Protein AF-A0A9D7BR26-F1 (afdb_monomer_lite)

Secondary structure (DSSP, 8-state):
--------S----TT--S----TT--EEE---S-HHHHHHHHTTTT--SS-HHHHTTBTPPP-TTS--EEETTEEEEEE-TTT--B--HHHHHHHHHTT--PPEEEE--TT-SSS---HHHHHHHHHH-SEEEEES----GGGHHHHHHHHTT--TTT--EEEEE-SSHHHHHHHHHHHHHH-GGG-

Foldseek 3Di:
DDDDPPPPPPPPPPPDQDDADPLLDEEEAQDQECPVLVVRVVVRPDDDDDHSCVRQVELHADDSVGYHYYHLQFHAFFADPVPRDTDDPVRQVVCVVVVHDRGDGRGHDNPDPPHDDSVVRLLVSQLQDQEAEAEPDQCDPVCLVVLLSNLQSHEPVHHNYYHYDDPDPVSVVNVVVSSCVSYPNND

Structure (mmCIF, N/CA/C/O backbone):
data_AF-A0A9D7BR26-F1
#
_entry.id   AF-A0A9D7BR26-F1
#
loop_
_atom_site.group_PDB
_atom_site.id
_atom_site.type_symbol
_atom_site.label_atom_id
_atom_site.label_alt_id
_atom_site.label_comp_id
_atom_site.label_asym_id
_atom_site.label_entity_id
_atom_site.label_seq_id
_atom_site.pdbx_PDB_ins_code
_atom_site.Cartn_x
_atom_site.Cartn_y
_atom_site.Cartn_z
_atom_site.occupancy
_atom_site.B_iso_or_equiv
_atom_site.auth_seq_id
_atom_site.auth_comp_id
_atom_site.auth_asym_id
_atom_site.auth_atom_id
_atom_site.pdbx_PDB_model_num
ATOM 1 N N . MET A 1 1 ? 11.090 13.078 19.530 1.00 29.89 1 MET A N 1
ATOM 2 C CA . MET A 1 1 ? 11.199 11.738 20.143 1.00 29.89 1 MET A CA 1
ATOM 3 C C . MET A 1 1 ? 11.298 10.748 18.997 1.00 29.89 1 MET A C 1
ATOM 5 O O . MET A 1 1 ? 10.307 10.538 18.315 1.00 29.89 1 MET A O 1
ATOM 9 N N . PHE A 1 2 ? 12.503 10.270 18.691 1.00 21.94 2 PHE A N 1
ATOM 10 C CA . PHE A 1 2 ? 12.730 9.295 17.622 1.00 21.94 2 PHE A CA 1
ATOM 11 C C . PHE A 1 2 ? 12.584 7.899 18.234 1.00 21.94 2 PHE A C 1
ATOM 13 O O . PHE A 1 2 ? 13.352 7.548 19.126 1.00 21.94 2 PHE A O 1
ATOM 20 N N . CYS A 1 3 ? 11.566 7.139 17.823 1.00 22.19 3 CYS A N 1
ATOM 21 C CA . CYS A 1 3 ? 11.507 5.711 18.128 1.00 22.19 3 CYS A CA 1
ATOM 22 C C . CYS A 1 3 ? 12.447 4.996 17.160 1.00 22.19 3 CYS A C 1
ATOM 24 O O . CYS A 1 3 ? 12.163 4.922 15.967 1.00 22.19 3 CYS A O 1
ATOM 26 N N . TYR A 1 4 ? 13.565 4.499 17.679 1.00 24.17 4 TYR A N 1
ATOM 27 C CA . TYR A 1 4 ? 14.364 3.492 16.998 1.00 24.17 4 TYR A CA 1
ATOM 28 C C . TYR A 1 4 ? 13.632 2.159 17.149 1.00 24.17 4 TYR A C 1
ATOM 30 O O . TYR A 1 4 ? 13.447 1.683 18.267 1.00 24.17 4 TYR A O 1
ATOM 38 N N . PHE A 1 5 ? 13.202 1.564 16.040 1.00 28.25 5 PHE A N 1
ATOM 39 C CA . PHE A 1 5 ? 12.932 0.133 16.023 1.00 28.25 5 PHE A CA 1
ATOM 40 C C . PHE A 1 5 ? 14.292 -0.558 15.938 1.00 28.25 5 PHE A C 1
ATOM 42 O O . PHE A 1 5 ? 14.887 -0.642 14.868 1.00 28.25 5 PHE A O 1
ATOM 49 N N . THR A 1 6 ? 14.826 -0.985 17.079 1.00 26.84 6 THR A N 1
ATOM 50 C CA . THR A 1 6 ? 15.897 -1.980 17.095 1.00 26.84 6 THR A CA 1
ATOM 51 C C . THR A 1 6 ? 15.236 -3.321 16.817 1.00 26.84 6 THR A C 1
ATOM 53 O O . THR A 1 6 ? 14.566 -3.871 17.691 1.00 26.84 6 THR A O 1
ATOM 56 N N . PHE A 1 7 ? 15.375 -3.831 15.595 1.00 36.16 7 PHE A N 1
ATOM 57 C CA . PHE A 1 7 ? 15.226 -5.264 15.387 1.00 36.16 7 PHE A CA 1
ATOM 58 C C . PHE A 1 7 ? 16.349 -5.902 16.207 1.00 36.16 7 PHE A C 1
ATOM 60 O O . PHE A 1 7 ? 17.519 -5.655 15.928 1.00 36.16 7 PHE A O 1
ATOM 67 N N . GLU A 1 8 ? 16.014 -6.595 17.300 1.00 35.31 8 GLU A N 1
ATOM 68 C CA . GLU A 1 8 ? 17.008 -7.426 17.975 1.00 35.31 8 GLU A CA 1
ATOM 69 C C . GLU A 1 8 ? 17.555 -8.399 16.926 1.00 35.31 8 GLU A C 1
ATOM 71 O O . GLU A 1 8 ? 16.766 -9.052 16.244 1.00 35.31 8 GLU A O 1
ATOM 76 N N . ASP A 1 9 ? 18.883 -8.474 16.794 1.00 40.53 9 ASP A N 1
ATOM 77 C CA . ASP A 1 9 ? 19.641 -9.381 15.914 1.00 40.53 9 ASP A CA 1
ATOM 78 C C . ASP A 1 9 ? 19.464 -10.865 16.302 1.00 40.53 9 ASP A C 1
ATOM 80 O O . ASP A 1 9 ? 20.418 -11.635 16.420 1.00 40.53 9 ASP A O 1
ATOM 84 N N . LYS A 1 10 ? 18.234 -11.294 16.568 1.00 39.09 10 LYS A N 1
ATOM 85 C CA . LYS A 1 10 ? 17.882 -12.677 16.843 1.00 39.09 10 LYS A CA 1
ATOM 86 C C . LYS A 1 10 ? 17.141 -13.191 15.623 1.00 39.09 10 LYS A C 1
ATOM 88 O O . LYS A 1 10 ? 16.019 -12.780 15.362 1.00 39.09 10 LYS A O 1
ATOM 93 N N . GLU A 1 11 ? 17.827 -14.091 14.919 1.00 44.00 11 GLU A N 1
ATOM 94 C CA . GLU A 1 11 ? 17.442 -14.781 13.677 1.00 44.00 11 GLU A CA 1
ATOM 95 C C . GLU A 1 11 ? 17.939 -14.175 12.356 1.00 44.00 11 GLU A C 1
ATOM 97 O O . GLU A 1 11 ? 17.324 -14.360 11.308 1.00 44.00 11 GLU A O 1
ATOM 102 N N . ILE A 1 12 ? 19.133 -13.574 12.339 1.00 47.22 12 ILE A N 1
ATOM 103 C CA . ILE A 1 12 ? 19.956 -13.702 11.126 1.00 47.22 12 ILE A CA 1
ATOM 104 C C . ILE A 1 12 ? 20.620 -15.077 11.204 1.00 47.22 12 ILE A C 1
ATOM 106 O O . ILE A 1 12 ? 21.677 -15.234 11.813 1.00 47.22 12 ILE A O 1
ATOM 110 N N . ASP A 1 13 ? 19.955 -16.091 10.649 1.00 45.28 13 ASP A N 1
ATOM 111 C CA . ASP A 1 13 ? 20.570 -17.399 10.438 1.00 45.28 13 ASP A CA 1
ATOM 112 C C . ASP A 1 13 ? 21.834 -17.208 9.573 1.00 45.28 13 ASP A C 1
ATOM 114 O O . ASP A 1 13 ? 21.720 -16.770 8.420 1.00 45.28 13 ASP A O 1
ATOM 118 N N . PRO A 1 14 ? 23.038 -17.537 10.080 1.00 47.97 14 PRO A N 1
ATOM 119 C CA . PRO A 1 14 ? 24.276 -17.421 9.316 1.00 47.97 14 PRO A CA 1
ATOM 120 C C . PRO A 1 14 ? 24.313 -18.326 8.066 1.00 47.97 14 PRO A C 1
ATOM 122 O O . PRO A 1 14 ? 25.229 -18.190 7.253 1.00 47.97 14 PRO A O 1
ATOM 125 N N . LEU A 1 15 ? 23.332 -19.222 7.873 1.00 49.50 15 LEU A N 1
ATOM 126 C CA . LEU A 1 15 ? 23.163 -20.062 6.684 1.00 49.50 15 LEU A CA 1
ATOM 127 C C . LEU A 1 15 ? 22.096 -19.589 5.671 1.00 49.50 15 LEU A C 1
ATOM 129 O O . LEU A 1 15 ? 22.061 -20.139 4.561 1.00 49.50 15 LEU A O 1
ATOM 133 N N . HIS A 1 16 ? 21.258 -18.583 5.952 1.00 51.28 16 HIS A N 1
ATOM 134 C CA . HIS A 1 16 ? 20.168 -18.216 5.034 1.00 51.28 16 HIS A CA 1
ATOM 135 C C . HIS A 1 16 ? 20.551 -17.161 3.980 1.00 51.28 16 HIS A C 1
ATOM 137 O O . HIS A 1 16 ? 20.358 -15.956 4.112 1.00 51.28 16 HIS A O 1
ATOM 143 N N . LYS A 1 17 ? 21.037 -17.689 2.847 1.00 63.19 17 LYS A N 1
ATOM 144 C CA . LYS A 1 17 ? 21.044 -17.066 1.514 1.00 63.19 17 LYS A CA 1
ATOM 145 C C . LYS A 1 17 ? 19.627 -16.608 1.118 1.00 63.19 17 LYS A C 1
ATOM 147 O O . LYS A 1 17 ? 18.784 -17.452 0.834 1.00 63.19 17 LYS A O 1
ATOM 152 N N . THR A 1 18 ? 19.431 -15.304 0.916 1.00 64.56 18 THR A N 1
ATOM 153 C CA . THR A 1 18 ? 18.210 -14.641 0.385 1.00 64.56 18 THR A CA 1
ATOM 154 C C . THR A 1 18 ? 17.135 -14.320 1.424 1.00 64.56 18 THR A C 1
ATOM 156 O O . THR A 1 18 ? 16.482 -15.215 1.953 1.00 64.56 18 THR A O 1
ATOM 159 N N . LEU A 1 19 ? 16.883 -13.023 1.622 1.00 76.88 19 LEU A N 1
ATOM 160 C CA . LEU A 1 19 ? 15.791 -12.508 2.449 1.00 76.88 19 LEU A CA 1
ATOM 161 C C . LEU A 1 19 ? 14.496 -12.406 1.626 1.00 76.88 19 LEU A C 1
ATOM 163 O O . LEU A 1 19 ? 14.515 -11.899 0.503 1.00 76.88 19 LEU A O 1
ATOM 167 N N . TYR A 1 20 ? 13.371 -12.819 2.215 1.00 81.69 20 TYR A N 1
ATOM 168 C CA . TYR A 1 20 ? 12.018 -12.606 1.691 1.00 81.69 20 TYR A CA 1
ATOM 169 C C . TYR A 1 20 ? 11.169 -11.865 2.725 1.00 81.69 20 TYR A C 1
ATOM 171 O O . TYR A 1 20 ? 11.326 -12.080 3.925 1.00 81.69 20 TYR A O 1
ATOM 179 N N . LEU A 1 21 ? 10.236 -11.026 2.265 1.00 86.75 21 LEU A N 1
ATOM 180 C CA . LEU A 1 21 ? 9.189 -10.501 3.141 1.00 86.75 21 LEU A CA 1
ATOM 181 C C . LEU A 1 21 ? 8.306 -11.670 3.624 1.00 86.75 21 LEU A C 1
ATOM 183 O O . LEU A 1 21 ? 7.894 -12.477 2.780 1.00 86.75 21 LEU A O 1
ATOM 187 N N . PRO A 1 22 ? 7.974 -11.768 4.926 1.00 90.12 22 PRO A N 1
ATOM 188 C CA . PRO A 1 22 ? 7.101 -12.829 5.425 1.00 90.12 22 PRO A CA 1
ATOM 189 C C . PRO A 1 22 ? 5.756 -12.807 4.694 1.00 90.12 22 PRO A C 1
ATOM 191 O O . PRO A 1 22 ? 5.199 -11.733 4.476 1.00 90.12 22 PRO A O 1
ATOM 194 N N . LYS A 1 23 ? 5.226 -13.970 4.301 1.00 91.69 23 LYS A N 1
ATOM 195 C CA . LYS A 1 23 ? 4.056 -14.076 3.402 1.00 91.69 23 LYS A CA 1
ATOM 196 C C . LYS A 1 23 ? 2.786 -13.407 3.949 1.00 91.69 23 LYS A C 1
ATOM 198 O O . LYS A 1 23 ? 1.908 -13.021 3.186 1.00 91.69 23 LYS A O 1
ATOM 203 N N . GLU A 1 24 ? 2.697 -13.259 5.265 1.00 92.62 24 GLU A N 1
ATOM 204 C CA . GLU A 1 24 ? 1.589 -12.626 5.978 1.00 92.62 24 GLU A CA 1
ATOM 205 C C . GLU A 1 24 ? 1.649 -11.092 5.916 1.00 92.62 24 GLU A C 1
ATOM 207 O O . GLU A 1 24 ? 0.648 -10.426 6.169 1.00 92.62 24 GLU A O 1
ATOM 212 N N . HIS A 1 25 ? 2.806 -10.525 5.565 1.00 93.94 25 HIS A N 1
ATOM 213 C CA . HIS A 1 25 ? 3.033 -9.087 5.511 1.00 93.94 25 HIS A CA 1
ATOM 214 C C . HIS A 1 25 ? 2.931 -8.608 4.066 1.00 93.94 25 HIS A C 1
ATOM 216 O O . HIS A 1 25 ? 3.762 -8.933 3.220 1.00 93.94 25 HIS A O 1
ATOM 222 N N . ASN A 1 26 ? 1.902 -7.815 3.790 1.00 96.38 26 ASN A N 1
ATOM 223 C CA . ASN A 1 26 ? 1.676 -7.207 2.485 1.00 96.38 26 ASN A CA 1
ATOM 224 C C . ASN A 1 26 ? 1.761 -5.687 2.613 1.00 96.38 26 ASN A C 1
ATOM 226 O O . ASN A 1 26 ? 1.401 -5.126 3.648 1.00 96.38 26 ASN A O 1
ATOM 230 N N . ILE A 1 27 ? 2.244 -5.021 1.566 1.00 96.69 27 ILE A N 1
ATOM 231 C CA . ILE A 1 27 ? 2.469 -3.574 1.568 1.00 96.69 27 ILE A CA 1
ATOM 232 C C . ILE A 1 27 ? 1.665 -2.951 0.435 1.00 96.69 27 ILE A C 1
ATOM 234 O O . ILE A 1 27 ? 1.751 -3.382 -0.711 1.00 96.69 27 ILE A O 1
ATOM 238 N N . ILE A 1 28 ? 0.918 -1.897 0.747 1.00 96.25 28 ILE A N 1
ATOM 239 C CA . ILE A 1 28 ? 0.285 -1.026 -0.243 1.00 96.25 28 ILE A CA 1
ATOM 240 C C . ILE A 1 28 ? 0.901 0.358 -0.056 1.00 96.25 28 ILE A C 1
ATOM 242 O O . ILE A 1 28 ? 0.870 0.909 1.043 1.00 96.25 28 ILE A O 1
ATOM 246 N N . SER A 1 29 ? 1.504 0.902 -1.110 1.00 94.44 29 SER A N 1
ATOM 247 C CA . SER A 1 29 ? 2.247 2.158 -1.067 1.00 94.44 29 SER A CA 1
ATOM 248 C C . SER A 1 29 ? 1.757 3.135 -2.126 1.00 94.44 29 SER A C 1
ATOM 250 O O . SER A 1 29 ? 1.558 2.781 -3.287 1.00 94.44 29 SER A O 1
ATOM 252 N N . TRP A 1 30 ? 1.624 4.394 -1.721 1.00 92.56 30 TRP A N 1
ATOM 253 C CA . TRP A 1 30 ? 1.394 5.533 -2.609 1.00 92.56 30 TRP A CA 1
ATOM 254 C C . TRP A 1 30 ? 2.685 6.308 -2.898 1.00 92.56 30 TRP A C 1
ATOM 256 O O . TRP A 1 30 ? 2.660 7.282 -3.652 1.00 92.56 30 TRP A O 1
ATOM 266 N N . ASN A 1 31 ? 3.811 5.909 -2.304 1.00 90.12 31 ASN A N 1
ATOM 267 C CA . ASN A 1 31 ? 5.080 6.589 -2.519 1.00 90.12 31 ASN A CA 1
ATOM 268 C C . ASN A 1 31 ? 5.653 6.224 -3.889 1.00 90.12 31 ASN A C 1
ATOM 270 O O . ASN A 1 31 ? 5.689 5.053 -4.271 1.00 90.12 31 ASN A O 1
ATOM 274 N N . TYR A 1 32 ? 6.139 7.242 -4.597 1.00 87.44 32 TYR A N 1
ATOM 275 C CA . TYR A 1 32 ? 6.799 7.076 -5.890 1.00 87.44 32 TYR A CA 1
ATOM 276 C C . TYR A 1 32 ? 8.254 6.621 -5.753 1.00 87.44 32 TYR A C 1
ATOM 278 O O . TYR A 1 32 ? 8.807 6.070 -6.696 1.00 87.44 32 TYR A O 1
ATOM 286 N N . ASP A 1 33 ? 8.906 6.887 -4.621 1.00 86.62 33 ASP A N 1
ATOM 287 C CA . ASP A 1 33 ? 10.312 6.535 -4.428 1.00 86.62 33 ASP A CA 1
ATOM 288 C C . ASP A 1 33 ? 10.533 5.017 -4.330 1.00 86.62 33 ASP A C 1
ATOM 290 O O . ASP A 1 33 ? 9.599 4.248 -4.103 1.00 86.62 33 ASP A O 1
ATOM 294 N N . ASN A 1 34 ? 11.790 4.597 -4.495 1.00 84.31 34 ASN A N 1
ATOM 295 C CA . ASN A 1 34 ? 12.204 3.193 -4.443 1.00 84.31 34 ASN A CA 1
ATOM 296 C C . ASN A 1 34 ? 12.896 2.834 -3.114 1.00 84.31 34 ASN A C 1
ATOM 298 O O . ASN A 1 34 ? 13.790 1.988 -3.092 1.00 84.31 34 ASN A O 1
ATOM 302 N N . GLN A 1 35 ? 12.579 3.516 -2.003 1.00 86.62 35 GLN A N 1
ATOM 303 C CA . GLN A 1 35 ? 13.296 3.301 -0.738 1.00 86.62 35 GLN A CA 1
ATOM 304 C C . GLN A 1 35 ? 13.132 1.874 -0.205 1.00 86.62 35 GLN A C 1
ATOM 306 O O . GLN A 1 35 ? 14.092 1.319 0.327 1.00 86.62 35 GLN A O 1
ATOM 311 N N . LEU A 1 36 ? 11.954 1.264 -0.378 1.00 88.12 36 LEU A N 1
ATOM 312 C CA . LEU A 1 36 ? 11.710 -0.120 0.033 1.00 88.12 36 LEU A CA 1
ATOM 313 C C . LEU A 1 36 ? 12.592 -1.091 -0.760 1.00 88.12 36 LEU A C 1
ATOM 315 O O . LEU A 1 36 ? 13.214 -1.977 -0.185 1.00 88.12 36 LEU A O 1
ATOM 319 N N . GLU A 1 37 ? 12.672 -0.903 -2.073 1.00 86.94 37 GLU A N 1
ATOM 320 C CA . GLU A 1 37 ? 13.458 -1.714 -2.994 1.00 86.94 37 GLU A CA 1
ATOM 321 C C . GLU A 1 37 ? 14.956 -1.564 -2.723 1.00 86.94 37 GLU A C 1
ATOM 323 O O . GLU A 1 37 ? 15.673 -2.563 -2.664 1.00 86.94 37 GLU A O 1
ATOM 328 N N . ILE A 1 38 ? 15.424 -0.328 -2.512 1.00 83.00 38 ILE A N 1
ATOM 329 C CA . ILE A 1 38 ? 16.818 -0.025 -2.167 1.00 83.00 38 ILE A CA 1
ATOM 330 C C . ILE A 1 38 ? 17.176 -0.670 -0.827 1.00 83.00 38 ILE A C 1
ATOM 332 O O . ILE A 1 38 ? 18.173 -1.383 -0.754 1.00 83.00 38 ILE A O 1
ATOM 336 N N . ALA A 1 39 ? 16.349 -0.491 0.207 1.00 85.69 39 ALA A N 1
ATOM 337 C CA . ALA A 1 39 ? 16.580 -1.116 1.505 1.00 85.69 39 ALA A CA 1
ATOM 338 C C . ALA A 1 39 ? 16.606 -2.646 1.381 1.00 85.69 39 ALA A C 1
ATOM 340 O O . ALA A 1 39 ? 17.544 -3.290 1.839 1.00 85.69 39 ALA A O 1
ATOM 341 N N . PHE A 1 40 ? 15.626 -3.238 0.693 1.00 85.88 40 PHE A N 1
ATOM 342 C CA . PHE A 1 40 ? 15.531 -4.686 0.508 1.00 85.88 40 PHE A CA 1
ATOM 343 C C . PHE A 1 40 ? 16.702 -5.274 -0.296 1.00 85.88 40 PHE A C 1
ATOM 345 O O . PHE A 1 40 ? 17.102 -6.421 -0.066 1.00 85.88 40 PHE A O 1
ATOM 352 N N . LYS A 1 41 ? 17.265 -4.499 -1.231 1.00 81.75 41 LYS A N 1
ATOM 353 C CA . LYS A 1 41 ? 18.443 -4.877 -2.017 1.00 81.75 41 LYS A CA 1
ATOM 354 C C . LYS A 1 41 ? 19.681 -5.062 -1.142 1.00 81.75 41 LYS A C 1
ATOM 356 O O . LYS A 1 41 ? 20.369 -6.063 -1.328 1.00 81.75 41 LYS A O 1
ATOM 361 N N . GLU A 1 42 ? 19.929 -4.162 -0.191 1.00 82.06 42 GLU A N 1
ATOM 362 C CA . GLU A 1 42 ? 21.086 -4.240 0.718 1.00 82.06 42 GLU A CA 1
ATOM 363 C C . GLU A 1 42 ? 21.073 -5.529 1.559 1.00 82.06 42 GLU A C 1
ATOM 365 O O . GLU A 1 42 ? 22.114 -6.133 1.808 1.00 82.06 42 GLU A O 1
ATOM 370 N N . TYR A 1 43 ? 19.887 -6.032 1.912 1.00 80.06 43 TYR A N 1
ATOM 371 C CA . TYR A 1 43 ? 19.739 -7.312 2.617 1.00 80.06 43 TYR A CA 1
ATOM 372 C C . TYR A 1 43 ? 19.865 -8.553 1.711 1.00 80.06 43 TYR A C 1
ATOM 374 O O . TYR A 1 43 ? 19.816 -9.684 2.189 1.00 80.06 43 TYR A O 1
ATOM 382 N N . ASN A 1 44 ? 20.015 -8.376 0.396 1.00 75.62 44 ASN A N 1
ATOM 383 C CA . ASN A 1 44 ? 20.018 -9.452 -0.601 1.00 75.62 44 ASN A CA 1
ATOM 384 C C . ASN A 1 44 ? 21.330 -9.541 -1.416 1.00 75.62 44 ASN A C 1
ATOM 386 O O . ASN A 1 44 ? 21.354 -10.184 -2.470 1.00 75.62 44 ASN A O 1
ATOM 390 N N . ASN A 1 45 ? 22.406 -8.916 -0.926 1.00 62.78 45 ASN A N 1
ATOM 391 C CA . ASN A 1 45 ? 23.730 -8.751 -1.545 1.00 62.78 45 ASN A CA 1
ATOM 392 C C . ASN A 1 45 ? 24.321 -9.997 -2.261 1.00 62.78 45 ASN A C 1
ATOM 394 O O . ASN A 1 45 ? 25.111 -10.747 -1.694 1.00 62.78 45 ASN A O 1
ATOM 398 N N . GLY 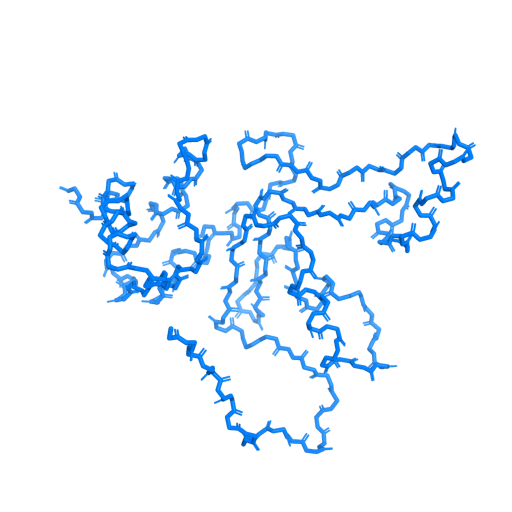A 1 46 ? 24.034 -10.154 -3.563 1.00 51.38 46 GLY A N 1
ATOM 399 C CA . GLY A 1 46 ? 24.989 -10.713 -4.539 1.00 51.38 46 GLY A CA 1
ATOM 400 C C . GLY A 1 46 ? 24.667 -12.033 -5.257 1.00 51.38 46 GLY A C 1
ATOM 401 O O . GLY A 1 46 ? 25.365 -12.350 -6.214 1.00 51.38 46 GLY A O 1
ATOM 402 N N . SER A 1 47 ? 23.644 -12.811 -4.891 1.00 47.38 47 SER A N 1
ATOM 403 C CA . SER A 1 47 ? 23.377 -14.083 -5.596 1.00 47.38 47 SER A CA 1
ATOM 404 C C . SER A 1 47 ? 21.911 -14.492 -5.558 1.00 47.38 47 SER A C 1
ATOM 406 O O . SER A 1 47 ? 21.555 -15.424 -4.842 1.00 47.38 47 SER A O 1
ATOM 40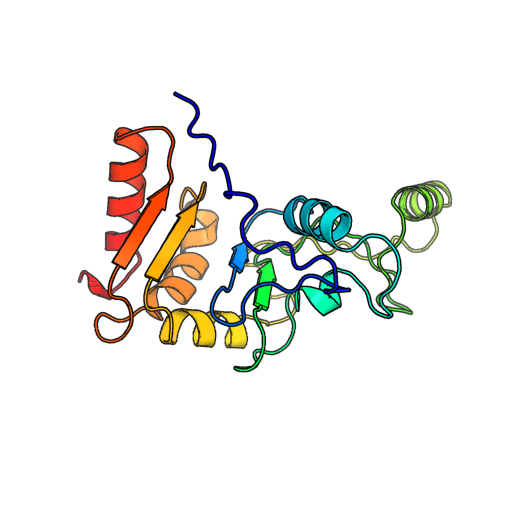8 N N . VAL A 1 48 ? 21.062 -13.858 -6.368 1.00 47.91 48 VAL A N 1
ATOM 409 C CA . VAL A 1 48 ? 19.793 -14.480 -6.774 1.00 47.91 48 VAL A CA 1
ATOM 410 C C . VAL A 1 48 ? 19.424 -14.018 -8.176 1.00 47.91 48 VAL A C 1
ATOM 412 O O . VAL A 1 48 ? 19.374 -12.826 -8.459 1.00 47.91 48 VAL A O 1
ATOM 415 N N . THR A 1 49 ? 19.148 -14.984 -9.038 1.00 45.59 49 THR A N 1
ATOM 416 C CA . THR A 1 49 ? 18.512 -14.812 -10.343 1.00 45.59 49 THR A CA 1
ATOM 417 C C . THR A 1 49 ? 17.117 -14.192 -10.175 1.00 45.59 49 THR A C 1
ATOM 419 O O . THR A 1 49 ? 16.250 -14.817 -9.568 1.00 45.59 49 THR A O 1
ATOM 422 N N . GLY A 1 50 ? 16.896 -12.980 -10.691 1.00 58.41 50 GLY A N 1
ATOM 423 C CA . GLY A 1 50 ? 15.603 -12.274 -10.663 1.00 58.41 50 GLY A CA 1
ATOM 424 C C . GLY A 1 50 ? 15.728 -10.832 -10.166 1.00 58.41 50 GLY A C 1
ATOM 425 O O . GLY A 1 50 ? 16.623 -10.519 -9.379 1.00 58.41 50 GLY A O 1
ATOM 426 N N . THR A 1 51 ? 14.860 -9.934 -10.636 1.00 76.44 51 THR A N 1
ATOM 427 C CA . THR A 1 51 ? 14.902 -8.522 -10.219 1.00 76.44 51 THR A CA 1
ATOM 428 C C . THR A 1 51 ? 14.407 -8.357 -8.772 1.00 76.44 51 THR A C 1
ATOM 430 O O . THR A 1 51 ? 13.669 -9.199 -8.256 1.00 76.44 51 THR A O 1
ATOM 433 N N . ILE A 1 52 ? 14.795 -7.271 -8.085 1.00 81.75 52 ILE A N 1
ATOM 434 C CA . ILE A 1 52 ? 14.272 -6.941 -6.739 1.00 81.75 52 ILE A CA 1
ATOM 435 C C . ILE A 1 52 ? 12.740 -6.843 -6.756 1.00 81.75 52 ILE A C 1
ATOM 437 O O . ILE A 1 52 ? 12.077 -7.339 -5.845 1.00 81.75 52 ILE A O 1
ATOM 441 N N . ASN A 1 53 ? 12.184 -6.300 -7.839 1.00 83.50 53 ASN A N 1
ATOM 442 C CA . ASN A 1 53 ? 10.745 -6.164 -8.042 1.00 83.50 53 ASN A CA 1
ATOM 443 C C . ASN A 1 53 ? 10.045 -7.529 -8.100 1.00 83.50 53 ASN A C 1
ATOM 445 O O . ASN A 1 53 ? 8.960 -7.683 -7.543 1.00 83.50 53 ASN A O 1
ATOM 449 N N . ASP A 1 54 ? 10.674 -8.543 -8.706 1.00 83.75 54 ASP A N 1
ATOM 450 C CA . ASP A 1 54 ? 10.122 -9.901 -8.739 1.00 83.75 54 ASP A CA 1
ATOM 451 C C . ASP A 1 54 ? 10.147 -10.565 -7.358 1.00 83.75 54 ASP A C 1
ATOM 453 O O . ASP A 1 54 ? 9.194 -11.251 -6.995 1.00 83.75 54 ASP A O 1
ATOM 457 N N . LYS A 1 55 ? 11.193 -10.331 -6.555 1.00 83.88 55 LYS A N 1
ATOM 458 C CA . LYS A 1 55 ? 11.275 -10.864 -5.183 1.00 83.88 55 LYS A CA 1
ATOM 459 C C . LYS A 1 55 ? 10.245 -10.248 -4.239 1.00 83.88 55 LYS A C 1
ATOM 461 O O . LYS A 1 55 ? 9.717 -10.946 -3.377 1.00 83.88 55 LYS A O 1
ATOM 466 N N . LEU A 1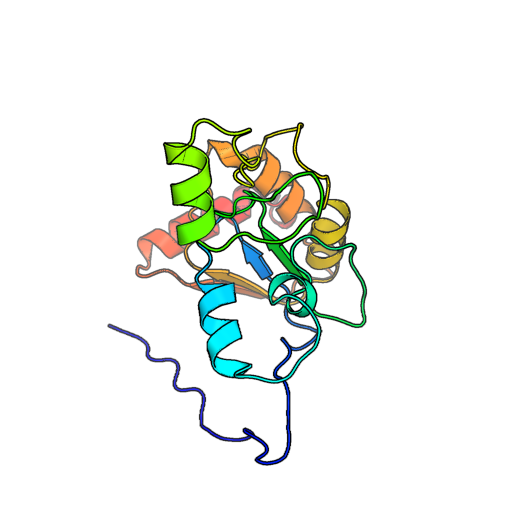 56 ? 9.986 -8.953 -4.401 1.00 88.06 56 LEU A N 1
ATOM 467 C CA . LEU A 1 56 ? 8.963 -8.213 -3.659 1.00 88.06 56 LEU A CA 1
ATOM 468 C C . LEU A 1 56 ? 7.549 -8.412 -4.238 1.00 88.06 56 LEU A C 1
ATOM 470 O O . LEU A 1 56 ? 6.582 -7.912 -3.669 1.00 88.06 56 LEU A O 1
ATOM 474 N N . HIS A 1 57 ? 7.426 -9.125 -5.364 1.00 90.88 57 HIS A N 1
ATOM 475 C CA . HIS A 1 57 ? 6.192 -9.287 -6.137 1.00 90.88 57 HIS A CA 1
ATOM 476 C C . HIS A 1 57 ? 5.485 -7.948 -6.393 1.00 90.88 57 HIS A C 1
ATOM 478 O O . HIS A 1 57 ? 4.270 -7.831 -6.225 1.00 90.88 57 HIS A O 1
ATOM 484 N N . ILE A 1 58 ? 6.253 -6.930 -6.801 1.00 90.12 58 ILE A N 1
ATOM 485 C CA . ILE A 1 58 ? 5.718 -5.584 -7.021 1.00 90.12 58 ILE A CA 1
ATOM 486 C C . ILE A 1 58 ? 4.671 -5.616 -8.130 1.00 90.12 58 ILE A C 1
ATOM 488 O O . ILE A 1 58 ? 4.986 -5.965 -9.269 1.00 90.12 58 ILE A O 1
ATOM 492 N N . ASN A 1 59 ? 3.436 -5.232 -7.794 1.00 90.94 59 ASN A N 1
ATOM 493 C CA . ASN A 1 59 ? 2.294 -5.165 -8.712 1.00 90.94 59 ASN A CA 1
ATOM 494 C C . ASN A 1 59 ? 2.049 -6.468 -9.509 1.00 90.94 59 ASN A C 1
ATOM 496 O O . ASN A 1 59 ? 1.464 -6.435 -10.593 1.00 90.94 59 ASN A O 1
ATOM 500 N N . LYS A 1 60 ? 2.492 -7.623 -8.994 1.00 90.25 60 LYS A N 1
ATOM 501 C CA . LYS A 1 60 ? 2.259 -8.936 -9.615 1.00 90.25 60 LYS A CA 1
ATOM 502 C C . LYS A 1 60 ? 0.872 -9.472 -9.231 1.00 90.25 60 LYS A C 1
ATOM 504 O O . LYS A 1 60 ? 0.291 -9.016 -8.250 1.00 90.25 60 LYS A O 1
ATOM 509 N N . PRO A 1 61 ? 0.324 -10.458 -9.964 1.00 91.12 61 PRO A N 1
ATOM 510 C CA . PRO A 1 61 ? -0.911 -11.119 -9.560 1.00 91.12 61 PRO A CA 1
ATOM 511 C C . PRO A 1 61 ? -0.808 -11.727 -8.156 1.00 91.12 61 PRO A C 1
ATOM 513 O O . PRO A 1 61 ? 0.163 -12.409 -7.824 1.00 91.12 61 PRO A O 1
ATOM 516 N N . TYR A 1 62 ? -1.846 -11.510 -7.350 1.00 91.19 62 TYR A N 1
ATOM 517 C CA . TYR A 1 62 ? -1.907 -12.009 -5.981 1.00 91.19 62 TYR A CA 1
ATOM 518 C C . TYR A 1 62 ? -1.811 -13.539 -5.890 1.00 91.19 62 TYR A C 1
ATOM 520 O O . TYR A 1 62 ? -2.442 -14.265 -6.661 1.00 91.19 62 TYR A O 1
ATOM 528 N N . SER A 1 63 ? -1.091 -14.011 -4.873 1.00 89.88 63 SER A N 1
ATOM 529 C CA . SER A 1 63 ? -1.010 -15.414 -4.466 1.00 89.88 63 SER A CA 1
ATOM 530 C C . SER A 1 63 ? -0.860 -15.527 -2.947 1.00 89.88 63 SER A C 1
ATOM 532 O O . SER A 1 63 ? -0.160 -14.725 -2.339 1.00 89.88 63 SER A O 1
ATOM 534 N N . ASP A 1 64 ? -1.471 -16.554 -2.353 1.00 86.75 64 ASP A N 1
ATOM 535 C CA . ASP A 1 64 ? -1.492 -16.781 -0.894 1.00 86.75 64 ASP A CA 1
ATOM 536 C C . ASP A 1 64 ? -0.167 -17.307 -0.314 1.00 86.75 64 ASP A C 1
ATOM 538 O O . ASP A 1 64 ? -0.005 -17.453 0.896 1.00 86.75 64 ASP A O 1
ATOM 542 N N . ILE A 1 65 ? 0.788 -17.643 -1.179 1.00 86.81 65 ILE A N 1
ATOM 543 C CA . ILE A 1 65 ? 2.050 -18.288 -0.797 1.00 86.81 65 ILE A CA 1
ATOM 544 C C . ILE A 1 65 ? 3.206 -17.296 -0.620 1.00 86.81 65 ILE A C 1
ATOM 546 O O . ILE A 1 65 ? 4.300 -17.697 -0.222 1.00 86.81 65 ILE A O 1
ATOM 550 N N . ARG A 1 66 ? 2.996 -16.021 -0.956 1.00 87.81 66 ARG A N 1
ATOM 551 C CA . ARG A 1 66 ? 4.023 -14.975 -0.994 1.00 87.81 66 ARG A CA 1
ATOM 552 C C . ARG A 1 66 ? 3.426 -13.657 -0.501 1.00 87.81 66 ARG A C 1
ATOM 554 O O . ARG A 1 66 ? 2.231 -13.422 -0.636 1.00 87.81 66 ARG A O 1
ATOM 561 N N . SER A 1 67 ? 4.289 -12.793 0.011 1.00 92.69 67 SER A N 1
ATOM 562 C CA . SER A 1 67 ? 3.994 -11.385 0.268 1.00 92.69 67 SER A CA 1
ATOM 563 C C . SER A 1 67 ? 3.964 -10.593 -1.033 1.00 92.69 67 SER A C 1
ATOM 565 O O . SER A 1 67 ? 4.696 -10.904 -1.977 1.00 92.69 67 SER A O 1
ATOM 567 N N . HIS A 1 68 ? 3.136 -9.551 -1.067 1.00 94.94 68 HIS A N 1
ATOM 568 C CA . HIS A 1 68 ? 3.007 -8.654 -2.212 1.00 94.94 68 HIS A CA 1
ATOM 569 C C . HIS A 1 68 ? 3.205 -7.202 -1.805 1.00 94.94 68 HIS A C 1
ATOM 571 O O . HIS A 1 68 ? 2.776 -6.765 -0.732 1.00 94.94 68 HIS A O 1
ATOM 577 N N . VAL A 1 69 ? 3.811 -6.450 -2.717 1.00 94.88 69 VAL A N 1
ATOM 578 C CA . VAL A 1 69 ? 3.936 -4.998 -2.637 1.00 94.88 69 VAL A CA 1
ATOM 579 C C . VAL A 1 69 ? 3.136 -4.393 -3.785 1.00 94.88 69 VAL A C 1
ATOM 581 O O . VAL A 1 69 ? 3.435 -4.628 -4.951 1.00 94.88 69 VAL A O 1
ATOM 584 N N . TYR A 1 70 ? 2.125 -3.587 -3.481 1.00 94.56 70 TYR A N 1
ATOM 585 C CA . TYR A 1 70 ? 1.376 -2.843 -4.490 1.00 94.56 70 TYR A CA 1
ATOM 586 C C . TYR A 1 70 ? 1.729 -1.362 -4.419 1.00 94.56 70 TYR A C 1
ATOM 588 O O . TYR A 1 70 ? 1.482 -0.705 -3.409 1.00 94.56 70 TYR A O 1
ATOM 596 N N . LYS A 1 71 ? 2.297 -0.823 -5.499 1.00 93.06 71 LYS A N 1
ATOM 597 C CA . LYS A 1 71 ? 2.623 0.603 -5.632 1.00 93.06 71 LYS A CA 1
ATOM 598 C C . LYS A 1 71 ? 1.524 1.279 -6.440 1.00 93.06 71 LYS A C 1
ATOM 600 O O . LYS A 1 71 ? 1.553 1.253 -7.666 1.00 93.06 71 LYS A O 1
ATOM 605 N N . VAL A 1 72 ? 0.546 1.850 -5.736 1.00 92.25 72 VAL A N 1
ATOM 606 C CA . VAL A 1 72 ? -0.725 2.377 -6.273 1.00 92.25 72 VAL A CA 1
ATOM 607 C C . VAL A 1 72 ? -0.513 3.524 -7.258 1.00 92.25 72 VAL A C 1
ATOM 609 O O . VAL A 1 72 ? -1.240 3.643 -8.246 1.00 92.25 72 VAL A O 1
ATOM 612 N N . ASN A 1 73 ? 0.497 4.348 -6.993 1.00 88.94 73 ASN A N 1
ATOM 613 C CA . ASN A 1 73 ? 0.901 5.463 -7.843 1.00 88.94 73 ASN A CA 1
ATOM 614 C C . ASN A 1 73 ? 2.022 5.073 -8.828 1.00 88.94 73 ASN A C 1
ATOM 616 O O . ASN A 1 73 ? 2.709 5.917 -9.404 1.00 88.94 73 ASN A O 1
ATOM 620 N N . GLY A 1 74 ? 2.272 3.773 -8.980 1.00 84.00 74 GLY A N 1
ATOM 621 C CA . GLY A 1 74 ? 3.491 3.308 -9.613 1.00 84.00 74 GLY A CA 1
ATOM 622 C C . GLY A 1 74 ? 4.736 3.802 -8.871 1.00 84.00 74 GLY A C 1
ATOM 623 O O . GLY A 1 74 ? 4.712 3.969 -7.650 1.00 84.00 74 GLY A O 1
ATOM 624 N N . PHE A 1 75 ? 5.844 3.969 -9.586 1.00 80.31 75 PHE A N 1
ATOM 625 C CA . PHE A 1 75 ? 7.124 4.316 -8.979 1.00 80.31 75 PHE A CA 1
ATOM 626 C C . PHE A 1 75 ? 8.089 4.981 -9.949 1.00 80.31 75 PHE A C 1
ATOM 628 O O . PHE A 1 75 ? 7.915 4.941 -11.163 1.00 80.31 75 PHE A O 1
ATOM 635 N N . CYS A 1 76 ? 9.105 5.630 -9.390 1.00 74.56 76 CYS A N 1
ATOM 636 C CA . CYS A 1 76 ? 10.155 6.334 -10.105 1.00 74.56 76 CYS A CA 1
ATOM 637 C C . CYS A 1 76 ? 11.142 5.317 -10.698 1.00 74.56 76 CYS A C 1
ATOM 639 O O . CYS A 1 76 ? 12.272 5.158 -10.237 1.00 74.56 76 CYS A O 1
ATOM 641 N N . SER A 1 77 ? 10.677 4.573 -11.695 1.00 68.25 77 SER A N 1
ATOM 642 C CA . SER A 1 77 ? 11.476 3.703 -12.550 1.00 68.25 77 SER A CA 1
ATOM 643 C C . SER A 1 77 ? 11.098 3.966 -14.006 1.00 68.25 77 SER A C 1
ATOM 645 O O . SER A 1 77 ? 9.954 4.313 -14.321 1.00 68.25 77 SER A O 1
ATOM 647 N N . MET A 1 78 ? 12.069 3.812 -14.902 1.00 62.66 78 MET A N 1
ATOM 648 C CA . MET A 1 78 ? 11.839 3.861 -16.342 1.00 62.66 78 MET A CA 1
ATOM 649 C C . MET A 1 78 ? 12.087 2.468 -16.918 1.00 62.66 78 MET A C 1
ATOM 651 O O . MET A 1 78 ? 13.138 1.868 -16.662 1.00 62.66 78 MET A O 1
ATOM 655 N N . TYR A 1 79 ? 11.133 1.971 -17.703 1.00 63.81 79 TYR A N 1
ATOM 656 C CA . TYR A 1 79 ? 11.246 0.685 -18.389 1.00 63.81 79 TYR A CA 1
ATOM 657 C C . TYR A 1 79 ? 11.566 0.881 -19.862 1.00 63.81 79 TYR A C 1
ATOM 659 O O . TYR A 1 79 ? 11.024 1.769 -20.522 1.00 63.81 79 TYR A O 1
ATOM 667 N N . ASN A 1 80 ? 12.408 0.002 -20.401 1.00 52.09 80 ASN A N 1
ATOM 668 C CA . ASN A 1 80 ? 12.463 -0.180 -21.843 1.00 52.09 80 ASN A CA 1
ATOM 669 C C . ASN A 1 80 ? 11.290 -1.080 -22.261 1.00 52.09 80 ASN A C 1
ATOM 671 O O . ASN A 1 80 ? 11.241 -2.243 -21.853 1.00 52.09 80 ASN A O 1
ATOM 675 N N . SER A 1 81 ? 10.379 -0.549 -23.082 1.00 49.66 81 SER A N 1
ATOM 676 C CA . SER A 1 81 ? 9.179 -1.240 -23.579 1.00 49.66 81 SER A CA 1
ATOM 677 C C . SER A 1 81 ? 9.479 -2.566 -24.284 1.00 49.66 81 SER A C 1
ATOM 679 O O . SER A 1 81 ? 8.606 -3.422 -24.374 1.00 49.66 81 SER A O 1
ATOM 681 N N . ALA A 1 82 ? 10.714 -2.765 -24.754 1.00 49.06 82 ALA A N 1
ATOM 682 C CA . ALA A 1 82 ? 11.122 -3.995 -25.418 1.00 49.06 82 ALA A CA 1
ATOM 683 C C . ALA A 1 82 ? 11.425 -5.166 -24.464 1.00 49.06 82 ALA A C 1
ATOM 685 O O . ALA A 1 82 ? 11.377 -6.305 -24.914 1.00 49.06 82 ALA A O 1
ATOM 686 N N . ASN A 1 83 ? 11.776 -4.925 -23.190 1.00 45.69 83 ASN A N 1
ATOM 687 C CA . ASN A 1 83 ? 12.341 -5.980 -22.329 1.00 45.69 83 ASN A CA 1
ATOM 688 C C . ASN A 1 83 ? 11.891 -5.968 -20.854 1.00 45.69 83 ASN A C 1
ATOM 690 O O . ASN A 1 83 ? 12.374 -6.811 -20.104 1.00 45.69 83 ASN A O 1
ATOM 694 N N . ASP A 1 84 ? 11.041 -5.035 -20.398 1.00 51.66 84 ASP A N 1
ATOM 695 C CA . ASP A 1 84 ? 10.632 -4.905 -18.976 1.00 51.66 84 ASP A CA 1
ATOM 696 C C . ASP A 1 84 ? 11.812 -4.826 -17.976 1.00 51.66 84 ASP A C 1
ATOM 698 O O . ASP A 1 84 ? 11.665 -5.009 -16.766 1.00 51.66 84 ASP A O 1
ATOM 702 N N . VAL A 1 85 ? 13.017 -4.524 -18.468 1.00 56.47 85 VAL A N 1
ATOM 703 C CA . VAL A 1 85 ? 14.213 -4.383 -17.639 1.00 56.47 85 VAL A CA 1
ATOM 704 C C . VAL A 1 85 ? 14.265 -2.961 -17.105 1.00 56.47 85 VAL A C 1
ATOM 706 O O . VAL A 1 85 ? 14.282 -1.992 -17.869 1.00 56.47 85 VAL A O 1
ATOM 709 N N . GLU A 1 86 ? 14.331 -2.847 -15.782 1.00 59.78 86 GLU A N 1
ATOM 710 C CA . GLU A 1 86 ? 14.626 -1.594 -15.096 1.00 59.78 86 GLU A CA 1
ATOM 711 C C . GLU A 1 86 ? 16.021 -1.106 -15.512 1.00 59.78 86 GLU A C 1
ATOM 713 O O . GLU A 1 86 ? 17.038 -1.767 -15.281 1.00 59.78 86 GLU A O 1
ATOM 718 N N . LEU A 1 87 ? 16.074 0.044 -16.183 1.00 62.75 87 LEU A N 1
ATOM 719 C CA . LEU A 1 87 ? 17.329 0.614 -16.663 1.00 62.75 87 LEU A CA 1
ATOM 720 C C . LEU A 1 87 ? 18.085 1.273 -15.509 1.00 62.75 87 LEU A C 1
ATOM 722 O O . LEU A 1 87 ? 17.483 1.919 -14.654 1.00 62.75 87 LEU A O 1
ATOM 726 N N . SER A 1 88 ? 19.418 1.196 -15.509 1.00 66.69 88 SER A N 1
ATOM 727 C CA . SER A 1 88 ? 20.210 1.983 -14.556 1.00 66.69 88 SER A CA 1
ATOM 728 C C . SER A 1 88 ? 19.968 3.484 -14.769 1.00 66.69 88 SER A C 1
ATOM 730 O O . SER A 1 88 ? 19.784 3.914 -15.907 1.00 66.69 88 SER A O 1
ATOM 732 N N . PHE A 1 89 ? 20.030 4.300 -13.710 1.00 65.44 89 PHE A N 1
ATOM 733 C CA . PHE A 1 89 ? 19.867 5.760 -13.822 1.00 65.44 89 PHE A CA 1
ATOM 734 C C . PHE A 1 89 ? 20.807 6.378 -14.869 1.00 65.44 89 PHE A C 1
ATOM 736 O O . PHE A 1 89 ? 20.400 7.233 -15.650 1.00 65.44 89 PHE A O 1
ATOM 743 N N . LYS A 1 90 ? 22.051 5.885 -14.950 1.00 67.94 90 LYS A N 1
ATOM 744 C CA . LYS A 1 90 ? 23.015 6.302 -15.977 1.00 67.94 90 LYS A CA 1
ATOM 745 C C . LYS A 1 90 ? 22.505 5.992 -17.386 1.00 67.94 90 LYS A C 1
ATOM 747 O O . LYS A 1 90 ? 22.535 6.859 -18.246 1.00 67.94 90 LYS A O 1
ATOM 752 N N . THR A 1 91 ? 21.994 4.782 -17.606 1.00 68.44 91 THR A N 1
ATOM 753 C CA . THR A 1 91 ? 21.418 4.378 -18.896 1.00 68.44 91 THR A CA 1
ATOM 754 C C . THR A 1 91 ? 20.190 5.214 -19.251 1.00 68.44 91 THR A C 1
ATOM 756 O O . THR A 1 91 ? 20.042 5.606 -20.402 1.00 68.44 91 THR A O 1
ATOM 759 N N . GLN A 1 92 ? 19.333 5.521 -18.273 1.00 67.81 92 GLN A N 1
ATOM 760 C CA . GLN A 1 92 ? 18.170 6.389 -18.471 1.00 67.81 92 GLN A CA 1
ATOM 761 C C . GLN A 1 92 ? 18.597 7.798 -18.901 1.00 67.81 92 GLN A C 1
ATOM 763 O O . GLN A 1 92 ? 18.096 8.318 -19.896 1.00 67.81 92 GLN A O 1
ATOM 768 N N . LEU A 1 93 ? 19.567 8.388 -18.194 1.00 69.69 93 LEU A N 1
ATOM 769 C CA . LEU A 1 93 ? 20.104 9.710 -18.510 1.00 69.69 93 LEU A CA 1
ATOM 770 C C . LEU A 1 93 ? 20.775 9.733 -19.890 1.00 69.69 93 LEU A C 1
ATOM 772 O O . LEU A 1 93 ? 20.551 10.658 -20.666 1.00 69.69 93 LEU A O 1
ATOM 776 N N . ASP A 1 94 ? 21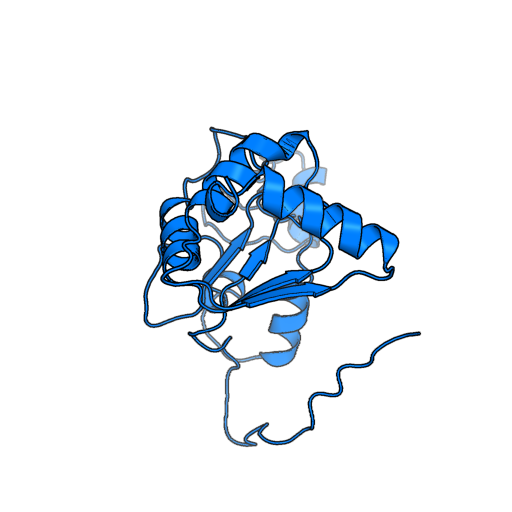.537 8.690 -20.226 1.00 73.38 94 ASP A N 1
ATOM 777 C CA . ASP A 1 94 ? 22.171 8.547 -21.536 1.00 73.38 94 ASP A CA 1
ATOM 778 C C . ASP A 1 94 ? 21.130 8.475 -22.668 1.00 73.38 94 ASP A C 1
ATOM 780 O O . ASP A 1 94 ? 21.346 9.065 -23.724 1.00 73.38 94 ASP A O 1
ATOM 784 N N . LEU A 1 95 ? 20.004 7.776 -22.469 1.00 73.62 95 LEU A N 1
ATOM 785 C CA . LEU A 1 95 ? 18.916 7.697 -23.455 1.00 73.62 95 LEU A CA 1
ATOM 786 C C . LEU A 1 95 ? 18.203 9.042 -23.636 1.00 73.62 95 LEU A C 1
ATOM 788 O O . LEU A 1 95 ? 17.967 9.455 -24.771 1.00 73.62 95 LEU A O 1
ATOM 792 N N . LEU A 1 96 ? 17.929 9.742 -22.530 1.00 71.69 96 LEU A N 1
ATOM 793 C CA . LEU A 1 96 ? 17.352 11.090 -22.527 1.00 71.69 96 LEU A CA 1
ATOM 794 C C . LEU A 1 96 ? 18.243 12.091 -23.275 1.00 71.69 96 LEU A C 1
ATOM 796 O O . LEU A 1 96 ? 17.756 12.830 -24.127 1.00 71.69 96 LEU A O 1
ATOM 800 N N . ILE A 1 97 ? 19.553 12.089 -23.004 1.00 78.88 97 ILE A N 1
ATOM 801 C CA . ILE A 1 97 ? 20.518 12.988 -23.659 1.00 78.88 97 ILE A CA 1
ATOM 802 C C . ILE A 1 97 ? 20.639 12.681 -25.157 1.00 78.88 97 ILE A C 1
ATOM 804 O O . ILE A 1 97 ? 20.794 13.596 -25.964 1.00 78.88 97 ILE A O 1
ATOM 808 N N . LYS A 1 98 ? 20.566 11.403 -25.545 1.00 80.19 98 LYS A N 1
ATOM 809 C CA . LYS A 1 98 ? 20.706 10.967 -26.943 1.00 80.19 98 LYS A CA 1
ATOM 810 C C . LYS A 1 98 ? 19.453 11.190 -27.795 1.00 80.19 98 LYS A C 1
ATOM 812 O O . LYS A 1 98 ? 19.500 10.885 -28.983 1.00 80.19 98 LYS A O 1
ATOM 817 N N . GLY A 1 99 ? 18.346 11.673 -27.219 1.00 69.31 99 GLY A N 1
ATOM 818 C CA . GLY A 1 99 ? 17.083 11.869 -27.941 1.00 69.31 99 GLY A CA 1
ATOM 819 C C . GLY A 1 99 ? 16.518 10.579 -28.547 1.00 69.31 99 GLY A C 1
ATOM 820 O O . GLY A 1 99 ? 15.803 10.631 -29.543 1.00 69.31 99 GLY A O 1
ATOM 821 N N . SER A 1 100 ? 16.894 9.423 -27.991 1.00 68.88 100 SER A N 1
ATOM 822 C CA . SER A 1 100 ? 16.322 8.123 -28.361 1.00 68.88 100 SER A CA 1
ATOM 823 C C . SER A 1 100 ? 14.910 7.993 -27.783 1.00 68.88 100 SER A C 1
ATOM 825 O O . SER A 1 100 ? 14.536 8.802 -26.931 1.00 68.88 100 SER A O 1
ATOM 827 N N . ASP A 1 101 ? 14.139 6.984 -28.210 1.00 66.69 101 ASP A N 1
ATOM 828 C CA . ASP A 1 101 ? 12.819 6.702 -27.631 1.00 66.69 101 ASP A CA 1
ATOM 829 C C . ASP A 1 101 ? 12.901 6.717 -26.101 1.00 66.69 101 ASP A C 1
ATOM 831 O O . ASP A 1 101 ? 13.629 5.934 -25.480 1.00 66.69 101 ASP A O 1
ATOM 835 N N . VAL A 1 102 ? 12.203 7.683 -25.502 1.00 60.03 102 VAL A N 1
ATOM 836 C CA . VAL A 1 102 ? 12.249 7.910 -24.062 1.00 60.03 102 VAL A CA 1
ATOM 837 C C . VAL A 1 102 ? 11.555 6.722 -23.399 1.00 60.03 102 VAL A C 1
ATOM 839 O O . VAL A 1 102 ? 10.403 6.438 -23.741 1.00 60.03 102 VAL A O 1
ATOM 842 N N . PRO A 1 103 ? 12.218 6.011 -22.470 1.00 63.75 103 PRO A N 1
ATOM 843 C CA . PRO A 1 103 ? 11.588 4.889 -21.798 1.00 63.75 103 PRO A CA 1
ATOM 844 C C . PRO A 1 103 ? 10.322 5.353 -21.067 1.00 63.75 103 PRO A C 1
ATOM 846 O O . PRO A 1 103 ? 10.255 6.471 -20.548 1.00 63.75 103 PRO A O 1
ATOM 849 N N . GLN A 1 104 ? 9.288 4.513 -21.067 1.00 66.12 104 GLN A N 1
ATOM 850 C CA . GLN A 1 104 ? 7.999 4.892 -20.500 1.00 66.12 104 GLN A CA 1
ATOM 851 C C . GLN A 1 104 ? 8.136 5.040 -18.982 1.00 66.12 104 GLN A C 1
ATOM 853 O O . GLN A 1 104 ? 8.749 4.208 -18.306 1.00 66.12 104 GLN A O 1
ATOM 858 N N . SER A 1 105 ? 7.585 6.134 -18.457 1.00 72.50 105 SER A N 1
ATOM 859 C CA . SER A 1 105 ? 7.531 6.375 -17.019 1.00 72.50 105 SER A CA 1
ATOM 860 C C . SER A 1 105 ? 6.569 5.394 -16.358 1.00 72.50 105 SER A C 1
ATOM 862 O O . SER A 1 105 ? 5.474 5.154 -16.865 1.00 72.50 105 SER A O 1
ATOM 864 N N . SER A 1 106 ? 6.958 4.886 -15.194 1.00 76.94 106 SER A N 1
ATOM 865 C CA . SER A 1 106 ? 6.106 4.033 -14.355 1.00 76.94 106 SER A CA 1
ATOM 866 C C . SER A 1 106 ? 5.355 4.824 -13.295 1.00 76.94 106 SER A C 1
ATOM 868 O O . SER A 1 106 ? 4.829 4.241 -12.351 1.00 76.94 106 SER A O 1
ATOM 870 N N . ILE A 1 107 ? 5.341 6.150 -13.418 1.00 82.56 107 ILE A N 1
ATOM 871 C CA . ILE A 1 107 ? 4.610 7.057 -12.542 1.00 82.56 107 ILE A CA 1
ATOM 872 C C . ILE A 1 107 ? 3.168 7.132 -13.033 1.00 82.56 107 ILE A C 1
ATOM 874 O O . ILE A 1 107 ? 2.915 7.523 -14.170 1.00 82.56 107 ILE A O 1
ATOM 878 N N . TYR A 1 108 ? 2.235 6.814 -12.142 1.00 86.75 108 TYR A N 1
ATOM 879 C CA . TYR A 1 108 ? 0.802 6.920 -12.380 1.00 86.75 108 TYR A CA 1
ATOM 880 C C . TYR A 1 108 ? 0.142 7.658 -11.222 1.00 86.75 108 TYR A C 1
ATOM 882 O O . TYR A 1 108 ? 0.589 7.583 -10.080 1.00 86.75 108 TYR A O 1
ATOM 890 N N . PHE A 1 109 ? -0.977 8.321 -11.477 1.00 88.56 109 PHE A N 1
ATOM 891 C CA . PHE A 1 109 ? -1.822 8.768 -10.374 1.00 88.56 109 PHE A CA 1
ATOM 892 C C . PHE A 1 109 ? -2.676 7.607 -9.847 1.00 88.56 109 PHE A C 1
ATOM 894 O O . PHE A 1 109 ? -2.998 6.655 -10.568 1.00 88.56 109 PHE A O 1
ATOM 901 N N . ALA A 1 110 ? -3.080 7.672 -8.575 1.00 86.75 110 ALA A N 1
ATOM 902 C CA . ALA A 1 110 ? 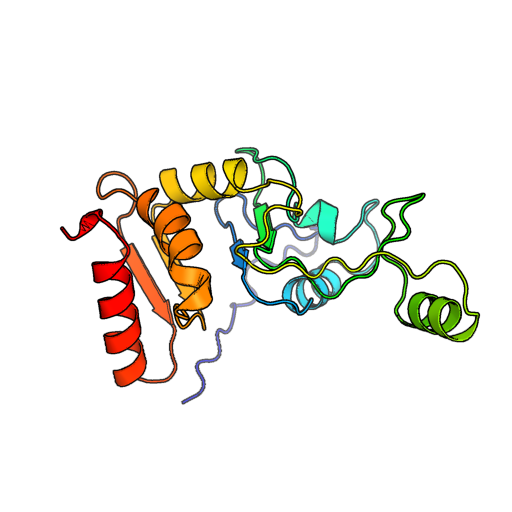-3.927 6.640 -7.977 1.00 86.75 110 ALA A CA 1
ATOM 903 C C . ALA A 1 110 ? -5.228 6.444 -8.775 1.00 86.75 110 ALA A C 1
ATOM 905 O O . ALA A 1 110 ? -5.683 5.313 -8.927 1.00 86.75 110 ALA A O 1
ATOM 906 N N . TRP A 1 111 ? -5.778 7.532 -9.315 1.00 85.00 111 TRP A N 1
ATOM 907 C CA . TRP A 1 111 ? -7.029 7.578 -10.074 1.00 85.00 111 TRP A CA 1
ATOM 908 C C . TRP A 1 111 ? -6.849 7.447 -11.595 1.00 85.00 111 TRP A C 1
ATOM 910 O O . TRP A 1 111 ? -7.813 7.597 -12.341 1.00 85.00 111 TRP A O 1
ATOM 920 N N . ASP A 1 112 ? -5.628 7.202 -12.075 1.00 85.50 112 ASP A N 1
ATOM 921 C CA . ASP A 1 112 ? -5.371 7.032 -13.504 1.00 85.50 112 ASP A CA 1
ATOM 922 C C . ASP A 1 112 ? -5.924 5.685 -13.997 1.00 85.50 112 ASP A C 1
ATOM 924 O O . ASP A 1 112 ? -5.585 4.631 -13.455 1.00 85.50 112 ASP A O 1
ATOM 928 N N . THR A 1 113 ? -6.773 5.718 -15.025 1.00 83.81 113 THR A N 1
ATOM 929 C CA . THR A 1 113 ? -7.403 4.533 -15.628 1.00 83.81 113 THR A CA 1
ATOM 930 C C . THR A 1 113 ? -6.527 3.857 -16.678 1.00 83.81 113 THR A C 1
ATOM 932 O O . THR A 1 113 ? -6.824 2.737 -17.089 1.00 83.81 113 THR A O 1
ATOM 935 N N . THR A 1 114 ? -5.449 4.512 -17.114 1.00 81.38 114 THR A N 1
ATOM 936 C CA . THR A 1 114 ? -4.534 3.988 -18.138 1.00 81.38 114 THR A CA 1
ATOM 937 C C . THR A 1 114 ? -3.493 3.021 -17.574 1.00 81.38 114 THR A C 1
ATOM 939 O O . THR A 1 114 ? -2.811 2.330 -18.331 1.00 81.38 114 THR A O 1
ATOM 942 N N . LYS A 1 1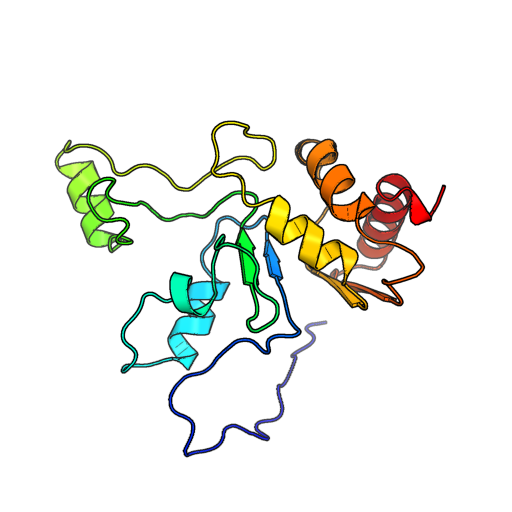15 ? -3.372 2.945 -16.244 1.00 82.06 115 LYS A N 1
ATOM 943 C CA . LYS A 1 115 ? -2.379 2.105 -15.575 1.00 82.06 115 LYS A CA 1
ATOM 944 C C . LYS A 1 115 ? -2.772 0.622 -15.560 1.00 82.06 115 LYS A C 1
ATOM 946 O O . LYS A 1 115 ? -3.963 0.296 -15.561 1.00 82.06 115 LYS A O 1
ATOM 951 N N . PRO A 1 116 ? -1.791 -0.294 -15.454 1.00 79.88 116 PRO A N 1
ATOM 952 C CA . PRO A 1 116 ? -2.066 -1.709 -15.238 1.00 79.88 116 PRO A CA 1
ATOM 953 C C . PRO A 1 116 ? -2.984 -1.933 -14.030 1.00 79.88 116 PRO A C 1
ATOM 955 O O . PRO A 1 116 ? -2.754 -1.392 -12.947 1.00 79.88 116 PRO A O 1
ATOM 958 N N . ASN A 1 117 ? -4.027 -2.747 -14.200 1.00 83.19 117 ASN A N 1
ATOM 959 C CA . ASN A 1 117 ? -4.985 -3.010 -13.133 1.00 83.19 117 ASN A CA 1
ATOM 960 C C . ASN A 1 117 ? -4.496 -4.136 -12.212 1.00 83.19 117 ASN A C 1
ATOM 962 O O . ASN A 1 117 ? -4.690 -5.319 -12.487 1.00 83.19 117 ASN A O 1
ATOM 966 N N . TYR A 1 118 ? -3.911 -3.750 -11.083 1.00 86.19 118 TYR A N 1
ATOM 967 C CA . TYR A 1 118 ? -3.535 -4.651 -9.991 1.00 86.19 118 TYR A CA 1
ATOM 968 C C . TYR A 1 118 ? -4.457 -4.530 -8.758 1.00 86.19 118 TYR A C 1
ATOM 970 O O . TYR A 1 118 ? -4.199 -5.145 -7.721 1.00 86.19 118 TYR A O 1
ATOM 978 N N . PHE A 1 119 ? -5.582 -3.807 -8.864 1.00 90.50 119 PHE A N 1
ATOM 979 C CA . PHE A 1 119 ? -6.538 -3.637 -7.759 1.00 90.50 119 PHE A CA 1
ATOM 980 C C . PHE A 1 119 ? -7.198 -4.942 -7.322 1.00 90.50 119 PHE A C 1
ATOM 982 O O . PHE A 1 119 ? -7.537 -5.094 -6.153 1.00 90.50 119 PHE A O 1
ATOM 989 N N . GLY A 1 120 ? -7.317 -5.927 -8.217 1.00 91.88 120 GLY A N 1
ATOM 990 C CA . GLY A 1 120 ? -7.792 -7.259 -7.837 1.00 91.88 120 GLY A CA 1
ATOM 991 C C . GLY A 1 120 ? -6.918 -7.922 -6.764 1.00 91.88 120 GLY A C 1
ATOM 992 O O . GLY A 1 120 ? -7.431 -8.664 -5.931 1.00 91.88 120 GLY A O 1
ATOM 993 N N . GLY A 1 121 ? -5.611 -7.642 -6.752 1.00 94.25 121 GLY A N 1
ATOM 994 C CA . GLY A 1 121 ? -4.702 -8.134 -5.722 1.00 94.25 121 GLY A CA 1
ATOM 995 C C . GLY A 1 121 ? -4.767 -7.331 -4.425 1.00 94.25 121 GLY A C 1
ATOM 996 O O . GLY A 1 121 ? -4.819 -7.922 -3.347 1.00 94.25 121 GLY A O 1
ATOM 997 N N . ILE A 1 122 ? -4.863 -6.003 -4.534 1.00 95.44 122 ILE A N 1
ATOM 998 C CA . ILE A 1 122 ? -5.083 -5.108 -3.388 1.00 95.44 122 ILE A CA 1
ATOM 999 C C . ILE A 1 122 ? -6.365 -5.500 -2.643 1.00 95.44 122 ILE A C 1
ATOM 1001 O O . ILE A 1 122 ? -6.328 -5.702 -1.432 1.00 95.44 122 ILE A O 1
ATOM 1005 N N . ASN A 1 123 ? -7.472 -5.693 -3.363 1.00 94.56 123 ASN A N 1
ATOM 1006 C CA . ASN A 1 123 ? -8.755 -6.066 -2.768 1.00 94.56 123 ASN A CA 1
ATOM 1007 C C . ASN A 1 123 ? -8.650 -7.376 -1.981 1.00 94.56 123 ASN A C 1
ATOM 1009 O O . ASN A 1 123 ? -9.077 -7.428 -0.832 1.00 94.56 123 ASN A O 1
ATOM 1013 N N . LYS A 1 124 ? -7.995 -8.401 -2.544 1.00 94.31 124 LYS A N 1
ATOM 1014 C CA . LYS A 1 124 ? -7.781 -9.686 -1.855 1.00 94.31 124 LYS A CA 1
ATOM 1015 C C . LYS A 1 124 ? -6.960 -9.546 -0.573 1.00 94.31 124 LYS A C 1
ATOM 1017 O O . LYS A 1 124 ? -7.265 -10.216 0.412 1.00 94.31 124 LYS A O 1
ATOM 1022 N N . ILE A 1 125 ? -5.931 -8.694 -0.572 1.00 94.81 125 ILE A N 1
ATOM 1023 C CA . ILE A 1 125 ? -5.159 -8.400 0.645 1.00 94.81 125 ILE A CA 1
ATOM 1024 C C . ILE A 1 125 ? -6.064 -7.752 1.687 1.00 94.81 125 ILE A C 1
ATOM 1026 O O . ILE A 1 125 ? -6.114 -8.215 2.826 1.00 94.81 125 ILE A O 1
ATOM 1030 N N . MET A 1 126 ? -6.784 -6.700 1.300 1.00 94.56 126 MET A N 1
ATOM 1031 C CA . MET A 1 126 ? -7.612 -5.922 2.220 1.00 94.56 126 MET A CA 1
ATOM 1032 C C . MET A 1 126 ? -8.750 -6.757 2.814 1.00 94.56 126 MET A C 1
ATOM 1034 O O . MET A 1 126 ? -8.947 -6.725 4.024 1.00 94.56 126 MET A O 1
ATOM 1038 N N . GLU A 1 127 ? -9.420 -7.588 2.012 1.00 93.19 127 GLU A N 1
ATOM 1039 C CA . GLU A 1 127 ? -10.475 -8.505 2.474 1.00 93.19 127 GLU A CA 1
ATOM 1040 C C . GLU A 1 127 ? -9.986 -9.439 3.589 1.00 93.19 127 GLU A C 1
ATOM 1042 O O . GLU A 1 127 ? -10.731 -9.751 4.517 1.00 93.19 127 GLU A O 1
ATOM 1047 N N . ARG A 1 128 ? -8.720 -9.862 3.527 1.00 92.56 128 ARG A N 1
ATOM 1048 C CA . ARG A 1 128 ? -8.112 -10.839 4.445 1.00 92.56 128 ARG A CA 1
ATOM 1049 C C . ARG A 1 128 ? -7.294 -10.208 5.569 1.00 92.56 128 ARG A C 1
ATOM 1051 O O . ARG A 1 128 ? -6.790 -10.926 6.435 1.00 92.56 128 ARG A O 1
ATOM 1058 N N . THR A 1 129 ? -7.136 -8.889 5.560 1.00 94.50 129 THR A N 1
ATOM 1059 C CA . THR A 1 129 ? -6.287 -8.184 6.517 1.00 94.50 129 THR A CA 1
ATOM 1060 C C . THR A 1 129 ? -6.902 -8.219 7.909 1.00 94.50 129 THR A C 1
ATOM 1062 O O . THR A 1 129 ? -8.003 -7.723 8.139 1.00 94.50 129 THR A O 1
ATOM 1065 N N . ASN A 1 130 ? -6.150 -8.781 8.855 1.00 95.06 130 ASN A N 1
ATOM 1066 C CA . ASN A 1 130 ? -6.510 -8.808 10.270 1.00 95.06 130 ASN A CA 1
ATOM 1067 C C . ASN A 1 130 ? -5.973 -7.603 11.047 1.00 95.06 130 ASN A C 1
ATOM 1069 O O . ASN A 1 130 ? -6.644 -7.131 11.964 1.00 95.06 130 ASN A O 1
ATOM 1073 N N . ILE A 1 131 ? -4.816 -7.076 10.655 1.00 95.44 131 ILE A N 1
ATOM 1074 C CA . ILE A 1 131 ? -4.204 -5.885 11.238 1.00 95.44 131 ILE A CA 1
ATOM 1075 C C . ILE A 1 131 ? -3.824 -4.947 10.095 1.00 95.44 131 ILE A C 1
ATOM 1077 O O . ILE A 1 131 ? -2.985 -5.294 9.265 1.00 95.44 131 ILE A O 1
ATOM 1081 N N . LEU A 1 132 ? -4.428 -3.758 10.050 1.00 95.81 132 LEU A N 1
ATOM 1082 C CA . LEU A 1 132 ? -4.020 -2.701 9.124 1.00 95.81 132 LEU A CA 1
ATOM 1083 C C . LEU A 1 132 ? -3.042 -1.761 9.832 1.00 95.81 132 LEU A C 1
ATOM 1085 O O . LEU A 1 132 ? -3.396 -1.141 10.832 1.00 95.81 132 LEU A O 1
ATOM 1089 N N . VAL A 1 133 ? -1.846 -1.584 9.274 1.00 96.50 133 VAL A N 1
ATOM 1090 C CA . VAL A 1 133 ? -0.878 -0.587 9.749 1.00 96.50 133 VAL A CA 1
ATOM 1091 C C . VAL A 1 133 ? -0.794 0.560 8.745 1.00 96.50 133 VAL A C 1
ATOM 1093 O O . VAL A 1 133 ? -0.449 0.357 7.585 1.00 96.50 133 VAL A O 1
ATOM 1096 N N . VAL A 1 134 ? -1.100 1.779 9.189 1.00 95.25 134 VAL A N 1
ATOM 1097 C CA . VAL A 1 134 ? -1.037 3.003 8.380 1.00 95.25 134 VAL A CA 1
ATOM 1098 C C . VAL A 1 134 ? 0.181 3.819 8.794 1.00 95.25 134 VAL A C 1
ATOM 1100 O O . VAL A 1 134 ? 0.250 4.305 9.923 1.00 95.25 134 VAL A O 1
ATOM 1103 N N . ILE A 1 135 ? 1.121 4.010 7.867 1.00 94.12 135 ILE A N 1
ATOM 1104 C CA . ILE A 1 135 ? 2.381 4.725 8.106 1.00 94.12 135 ILE A CA 1
ATOM 1105 C C . ILE A 1 135 ? 2.474 5.905 7.146 1.00 94.12 135 ILE A C 1
ATOM 1107 O O . ILE A 1 135 ? 2.483 5.722 5.933 1.00 94.12 135 ILE A O 1
ATOM 1111 N N . GLY A 1 136 ? 2.546 7.126 7.683 1.00 87.00 136 GLY A N 1
ATOM 1112 C CA . GLY A 1 136 ? 2.879 8.317 6.891 1.00 87.00 136 GLY A CA 1
ATOM 1113 C C . GLY A 1 136 ? 1.881 8.702 5.787 1.00 87.00 136 GLY A C 1
ATOM 1114 O O . GLY A 1 136 ? 2.193 9.571 4.978 1.00 87.00 136 GLY A O 1
ATOM 1115 N N . TYR A 1 137 ? 0.682 8.108 5.748 1.00 91.75 137 TYR A N 1
ATOM 1116 C CA . TYR A 1 137 ? -0.338 8.419 4.744 1.00 91.75 137 TYR A CA 1
ATOM 1117 C C . TYR A 1 137 ? -1.419 9.354 5.291 1.00 91.75 137 TYR A C 1
ATOM 1119 O O . TYR A 1 137 ? -1.997 9.122 6.353 1.00 91.75 137 TYR A O 1
ATOM 1127 N N . SER A 1 138 ? -1.693 10.434 4.555 1.00 88.88 138 SER A N 1
ATOM 1128 C CA . SER A 1 138 ? -2.537 11.537 5.031 1.00 88.88 138 SER A CA 1
ATOM 1129 C C . SER A 1 138 ? -3.988 11.519 4.533 1.00 88.88 138 SER A C 1
ATOM 1131 O O . SER A 1 138 ? -4.773 12.376 4.969 1.00 88.88 138 SER A O 1
ATOM 1133 N N . PHE A 1 139 ? -4.335 10.557 3.664 1.00 91.38 139 PHE A N 1
ATOM 1134 C CA . PHE A 1 139 ? -5.610 10.463 2.936 1.00 91.38 139 PHE A CA 1
ATOM 1135 C C . PHE A 1 139 ? -5.953 11.772 2.202 1.00 91.38 139 PHE A C 1
ATOM 1137 O O . PHE A 1 139 ? -6.860 12.510 2.615 1.00 91.38 139 PHE A O 1
ATOM 1144 N N . PRO A 1 140 ? -5.161 12.149 1.180 1.00 90.38 140 PRO A N 1
ATOM 1145 C CA . PRO A 1 140 ? -5.387 13.372 0.426 1.00 90.38 140 PRO A CA 1
ATOM 1146 C C . PRO A 1 140 ? -6.679 13.291 -0.398 1.00 90.38 140 PRO A C 1
ATOM 1148 O O . PRO A 1 140 ? -7.036 12.245 -0.928 1.00 90.38 140 PRO A O 1
ATOM 1151 N N . ASN A 1 141 ? -7.367 14.424 -0.560 1.00 89.81 141 ASN A N 1
ATOM 1152 C CA . ASN A 1 141 ? -8.695 14.457 -1.188 1.00 89.81 141 ASN A CA 1
ATOM 1153 C C . ASN A 1 141 ? -8.728 13.901 -2.619 1.00 89.81 141 ASN A C 1
ATOM 1155 O O . ASN A 1 141 ? -9.736 13.333 -3.012 1.00 89.81 141 ASN A O 1
ATOM 1159 N N . PHE A 1 142 ? -7.652 14.063 -3.387 1.00 89.88 142 PHE A N 1
ATOM 1160 C CA . PHE A 1 142 ? -7.581 13.588 -4.769 1.00 89.88 142 PHE A CA 1
ATOM 1161 C C . PHE A 1 142 ? -7.512 12.053 -4.882 1.00 89.88 142 PHE A C 1
ATOM 1163 O O . PHE A 1 142 ? -7.885 11.511 -5.912 1.00 89.88 142 PHE A O 1
ATOM 1170 N N . ASN A 1 143 ? -7.083 11.347 -3.826 1.00 91.12 143 ASN A N 1
ATOM 1171 C CA . ASN A 1 143 ? -7.072 9.881 -3.789 1.00 91.12 143 ASN A CA 1
ATOM 1172 C C . ASN A 1 143 ? -8.365 9.310 -3.208 1.00 91.12 143 ASN A C 1
ATOM 1174 O O . ASN A 1 143 ? -8.473 8.097 -3.084 1.00 91.12 143 ASN A O 1
ATOM 1178 N N . ARG A 1 144 ? -9.333 10.156 -2.834 1.00 90.12 144 ARG A N 1
ATOM 1179 C CA . ARG A 1 144 ? -10.471 9.753 -2.005 1.00 90.12 144 ARG A CA 1
ATOM 1180 C C . ARG A 1 144 ? -11.233 8.561 -2.565 1.00 90.12 144 ARG A C 1
ATOM 1182 O O . ARG A 1 144 ? -11.521 7.655 -1.798 1.00 90.12 144 ARG A O 1
ATOM 1189 N N . ASP A 1 145 ? -11.531 8.559 -3.858 1.00 91.19 145 ASP A N 1
ATOM 1190 C CA . ASP A 1 145 ? -12.308 7.478 -4.472 1.00 91.19 145 ASP A CA 1
ATOM 1191 C C . ASP A 1 145 ? -11.546 6.149 -4.393 1.00 91.19 145 ASP A C 1
ATOM 1193 O O . ASP A 1 145 ? -12.092 5.130 -3.987 1.00 91.19 145 ASP A O 1
ATOM 1197 N N . ILE A 1 146 ? -10.237 6.193 -4.644 1.00 92.38 146 ILE A N 1
ATOM 1198 C CA . ILE A 1 146 ? -9.346 5.034 -4.548 1.00 92.38 146 ILE A CA 1
ATOM 1199 C C . ILE A 1 146 ? -9.171 4.573 -3.099 1.00 92.38 146 ILE A C 1
ATOM 1201 O O . ILE A 1 146 ? -9.172 3.376 -2.821 1.00 92.38 146 ILE A O 1
ATOM 1205 N N . ASP A 1 147 ? -9.026 5.513 -2.166 1.00 92.94 147 ASP A N 1
ATOM 1206 C CA . ASP A 1 147 ? -8.916 5.218 -0.740 1.00 92.94 147 ASP A CA 1
ATOM 1207 C C . ASP A 1 147 ? -10.208 4.566 -0.219 1.00 92.94 147 ASP A C 1
ATOM 1209 O O . ASP A 1 147 ? -10.125 3.602 0.539 1.00 92.94 147 ASP A O 1
ATOM 1213 N N . CYS A 1 148 ? -11.385 5.056 -0.636 1.00 91.25 148 CYS A N 1
ATOM 1214 C CA . CYS A 1 148 ? -12.681 4.435 -0.349 1.00 91.25 148 CYS A CA 1
ATOM 1215 C C . CYS A 1 148 ? -12.731 3.012 -0.907 1.00 91.25 148 CYS A C 1
ATOM 1217 O O . CYS A 1 148 ? -12.949 2.074 -0.147 1.00 91.25 148 CYS A O 1
ATOM 1219 N N . ASP A 1 149 ? -12.450 2.839 -2.201 1.00 90.88 149 ASP A N 1
ATOM 1220 C CA . ASP A 1 149 ? -12.528 1.541 -2.876 1.00 90.88 149 ASP A CA 1
ATOM 1221 C C . ASP A 1 149 ? -11.651 0.475 -2.208 1.00 90.88 149 ASP A C 1
ATOM 1223 O O . ASP A 1 149 ? -12.062 -0.682 -2.082 1.00 90.88 149 ASP A O 1
ATOM 1227 N N . ILE A 1 150 ? -10.450 0.864 -1.768 1.00 92.69 150 ILE A N 1
ATOM 1228 C CA . ILE A 1 150 ? -9.503 -0.010 -1.067 1.00 92.69 150 ILE A CA 1
ATOM 1229 C C . ILE A 1 150 ? -9.968 -0.282 0.371 1.00 92.69 150 ILE A C 1
ATOM 1231 O O . ILE A 1 150 ? -9.960 -1.433 0.814 1.00 92.69 150 ILE A O 1
ATOM 1235 N N . LEU A 1 151 ? -10.346 0.756 1.127 1.00 92.00 151 LEU A N 1
ATOM 1236 C CA . LEU A 1 151 ? -10.710 0.614 2.540 1.00 92.00 151 LEU A CA 1
ATOM 1237 C C . LEU A 1 151 ? -12.057 -0.083 2.744 1.00 92.00 151 LEU A C 1
ATOM 1239 O O . LEU A 1 151 ? -12.197 -0.792 3.737 1.00 92.00 151 LEU A O 1
ATOM 1243 N N . ASP A 1 152 ? -13.008 0.045 1.819 1.00 90.38 152 ASP A N 1
ATOM 1244 C CA . ASP A 1 152 ? -14.314 -0.628 1.886 1.00 90.38 152 ASP A CA 1
ATOM 1245 C C . ASP A 1 152 ? -14.206 -2.158 1.784 1.00 90.38 152 ASP A C 1
ATOM 1247 O O . ASP A 1 152 ? -15.162 -2.881 2.064 1.00 90.38 152 ASP A O 1
ATOM 1251 N N . LYS A 1 153 ? -13.038 -2.685 1.401 1.00 91.38 153 LYS A N 1
ATOM 1252 C CA . LYS A 1 153 ? -12.761 -4.127 1.436 1.00 91.38 153 LYS A CA 1
ATOM 1253 C C . LYS A 1 153 ? -12.429 -4.638 2.836 1.00 91.38 153 LYS A C 1
ATOM 1255 O O . LYS A 1 153 ? -12.523 -5.839 3.077 1.00 91.38 153 LYS A O 1
ATOM 1260 N N . LEU A 1 154 ? -12.061 -3.756 3.767 1.00 90.44 154 LEU A N 1
ATOM 1261 C CA . LEU A 1 154 ? -11.851 -4.131 5.164 1.00 90.44 154 LEU A CA 1
ATOM 1262 C C . LEU A 1 154 ? -13.190 -4.300 5.874 1.00 90.44 154 LEU A C 1
ATOM 1264 O O . LEU A 1 154 ? -13.983 -3.365 5.954 1.00 90.44 154 LEU A O 1
ATOM 1268 N N . THR A 1 155 ? -13.399 -5.464 6.484 1.00 81.94 155 THR A N 1
ATOM 1269 C CA . THR A 1 155 ? -14.628 -5.769 7.230 1.00 81.94 155 THR A CA 1
ATOM 1270 C C . THR A 1 155 ? -14.347 -5.982 8.714 1.00 81.94 155 THR A C 1
ATOM 1272 O O . THR A 1 155 ? -13.240 -6.360 9.091 1.00 81.94 155 THR A O 1
ATOM 1275 N N . ILE A 1 156 ? -15.367 -5.817 9.567 1.00 76.12 156 ILE A N 1
ATOM 1276 C CA . ILE A 1 156 ? -15.283 -6.117 11.015 1.00 76.12 156 ILE A CA 1
ATOM 1277 C C . ILE A 1 156 ? -15.103 -7.595 11.320 1.00 76.12 156 ILE A C 1
ATOM 1279 O O . ILE A 1 156 ? -14.651 -7.963 12.400 1.00 76.12 156 ILE A O 1
ATOM 1283 N N . LEU A 1 157 ? -15.428 -8.448 10.354 1.00 76.00 157 LEU A N 1
ATOM 1284 C CA . LEU A 1 157 ? -15.238 -9.883 10.480 1.00 76.00 157 LEU A CA 1
ATOM 1285 C C . LEU A 1 157 ? -13.763 -10.264 10.323 1.00 76.00 157 LEU A C 1
ATOM 1287 O O . LEU A 1 157 ? -13.329 -11.260 10.900 1.00 76.00 157 LEU A O 1
ATOM 1291 N N . THR A 1 158 ? -12.997 -9.481 9.556 1.00 84.06 158 THR A N 1
ATOM 1292 C CA . THR A 1 158 ? -11.608 -9.800 9.218 1.00 84.06 158 THR A CA 1
ATOM 1293 C C . THR A 1 158 ? -10.611 -8.904 9.941 1.00 84.06 158 THR A C 1
ATOM 1295 O O . THR A 1 158 ? -9.702 -9.434 10.581 1.00 84.06 158 THR A O 1
ATOM 1298 N N . CYS A 1 159 ? -10.813 -7.585 9.939 1.00 91.00 159 CYS A N 1
ATOM 1299 C CA . CYS A 1 159 ? -9.916 -6.611 10.552 1.00 91.00 159 CYS A CA 1
ATOM 1300 C C . CYS A 1 159 ? -10.209 -6.427 12.048 1.00 91.00 159 CYS A C 1
ATOM 1302 O O . CYS A 1 159 ? -11.261 -5.927 12.445 1.00 91.00 159 CYS A O 1
ATOM 1304 N N . LYS A 1 160 ? -9.245 -6.823 12.881 1.00 90.44 160 LYS A N 1
ATOM 1305 C CA . LYS A 1 160 ? -9.307 -6.764 14.347 1.00 90.44 160 LYS A CA 1
ATOM 1306 C C . LYS A 1 160 ? -8.663 -5.502 14.905 1.00 90.44 160 LYS A C 1
ATOM 1308 O O . LYS A 1 160 ? -9.045 -5.048 15.980 1.00 90.44 160 LYS A O 1
ATOM 1313 N N . GLU A 1 161 ? -7.685 -4.949 14.192 1.00 93.00 161 GLU A N 1
ATOM 1314 C CA . GLU A 1 161 ? -6.906 -3.812 14.667 1.00 93.00 161 GLU A CA 1
ATOM 1315 C C . GLU A 1 161 ? -6.467 -2.896 13.520 1.00 93.00 161 GLU A C 1
ATOM 1317 O O . GLU A 1 161 ? -6.082 -3.354 12.443 1.00 93.00 161 GLU A O 1
ATOM 1322 N N . ILE A 1 162 ? -6.497 -1.586 13.782 1.00 93.56 162 ILE A N 1
ATOM 1323 C CA . ILE A 1 162 ? -5.912 -0.566 12.912 1.00 93.56 162 ILE A CA 1
ATOM 1324 C C . ILE A 1 162 ? -4.885 0.224 13.722 1.00 93.56 162 ILE A C 1
ATOM 1326 O O . ILE A 1 162 ? -5.237 0.961 14.647 1.00 93.56 162 ILE A O 1
ATOM 1330 N N . VAL A 1 163 ? -3.618 0.098 13.341 1.00 95.81 163 VAL A N 1
ATOM 1331 C CA . VAL A 1 163 ? -2.486 0.812 13.933 1.00 95.81 163 VAL A CA 1
ATOM 1332 C C . VAL A 1 163 ? -2.150 2.011 13.052 1.00 95.81 163 VAL A C 1
ATOM 1334 O O . VAL A 1 163 ? -1.998 1.877 11.842 1.00 95.81 163 VAL A O 1
ATOM 1337 N N . ILE A 1 164 ? -2.022 3.200 13.643 1.00 95.94 164 ILE A N 1
ATOM 1338 C CA . ILE A 1 164 ? -1.709 4.437 12.911 1.00 95.94 164 ILE A CA 1
ATOM 1339 C C . ILE A 1 164 ? -0.408 5.020 13.462 1.00 95.94 164 ILE A C 1
ATOM 1341 O O . ILE A 1 164 ? -0.363 5.466 14.610 1.00 95.94 164 ILE A O 1
ATOM 1345 N N . GLN A 1 165 ? 0.631 5.062 12.630 1.00 94.25 165 GLN A N 1
ATOM 1346 C CA . GLN A 1 165 ? 1.920 5.667 12.949 1.00 94.25 165 GLN A CA 1
ATOM 1347 C C . GLN A 1 165 ? 2.016 7.071 12.343 1.00 94.25 165 GLN A C 1
ATOM 1349 O O . GLN A 1 165 ? 2.110 7.249 11.127 1.00 94.25 165 GLN A O 1
ATOM 1354 N N . VAL A 1 166 ? 2.031 8.077 13.215 1.00 94.06 166 VAL A N 1
ATOM 1355 C CA . VAL A 1 166 ? 2.133 9.501 12.867 1.00 94.06 166 VAL A CA 1
ATOM 1356 C C . VAL A 1 166 ? 2.900 10.257 13.958 1.00 94.06 166 VAL A C 1
ATOM 1358 O O . VAL A 1 166 ? 2.900 9.813 15.110 1.00 94.06 166 VAL A O 1
ATOM 1361 N N . PRO A 1 167 ? 3.553 11.391 13.642 1.00 92.38 167 PRO A N 1
ATOM 1362 C CA . PRO A 1 167 ? 4.419 12.067 14.605 1.00 92.38 167 PRO A CA 1
ATOM 1363 C C . PRO A 1 167 ? 3.652 12.792 15.718 1.00 92.38 167 PRO A C 1
ATOM 1365 O O . PRO A 1 167 ? 4.218 13.027 16.788 1.00 92.38 167 PRO A O 1
ATOM 1368 N N . THR A 1 168 ? 2.377 13.142 15.509 1.00 94.00 168 THR A N 1
ATOM 1369 C CA . THR A 1 168 ? 1.592 13.905 16.492 1.00 94.00 168 THR A CA 1
ATOM 1370 C C . THR A 1 168 ? 0.213 13.308 16.794 1.00 94.00 168 THR A C 1
ATOM 1372 O O . THR A 1 168 ? -0.438 12.688 15.952 1.00 94.00 168 THR A O 1
ATOM 1375 N N . LYS A 1 169 ? -0.303 13.576 18.007 1.00 94.06 169 LYS A N 1
ATOM 1376 C CA . LYS A 1 169 ? -1.685 13.225 18.400 1.00 94.06 169 LYS A CA 1
ATOM 1377 C C . LYS A 1 169 ? -2.744 13.920 17.536 1.00 94.06 169 LYS A C 1
ATOM 1379 O O . LYS A 1 169 ? -3.827 13.374 17.334 1.00 94.06 169 LYS A O 1
ATOM 1384 N N . TYR A 1 170 ? -2.446 15.126 17.051 1.00 93.62 170 TYR A N 1
ATOM 1385 C CA . TYR A 1 170 ? -3.339 15.873 16.167 1.00 93.62 170 TYR A CA 1
ATOM 1386 C C . TYR A 1 170 ? -3.514 15.149 14.829 1.00 93.62 170 TYR A C 1
ATOM 1388 O O . TYR A 1 170 ? -4.644 14.908 14.403 1.00 93.62 170 TYR A O 1
ATOM 1396 N N . GLU A 1 171 ? -2.412 14.733 14.204 1.00 92.88 171 GLU A N 1
ATOM 1397 C CA . GLU A 1 171 ? -2.464 13.938 12.978 1.00 92.88 171 GLU A CA 1
ATOM 1398 C C . GLU A 1 171 ? -3.141 12.599 13.218 1.00 92.88 171 GLU A C 1
ATOM 1400 O O . GLU A 1 171 ? -3.978 12.208 12.414 1.00 92.88 171 GLU A O 1
ATOM 1405 N N . PHE A 1 172 ? -2.881 11.944 14.352 1.00 94.12 172 PHE A N 1
ATOM 1406 C CA . PHE A 1 172 ? -3.550 10.688 14.688 1.00 94.12 172 PHE A CA 1
ATOM 1407 C C . PHE A 1 172 ? -5.068 10.852 14.679 1.00 94.12 172 PHE A C 1
ATOM 1409 O O . PHE A 1 172 ? -5.768 10.089 14.015 1.00 94.12 172 PHE A O 1
ATOM 1416 N N . LYS A 1 173 ? -5.581 11.884 15.366 1.00 94.44 173 LYS A N 1
ATOM 1417 C CA . LYS A 1 173 ? -7.016 12.186 15.382 1.00 94.44 173 LYS A CA 1
ATOM 1418 C C . LYS A 1 173 ? -7.534 12.430 13.966 1.00 94.44 173 LYS A C 1
ATOM 1420 O O . LYS A 1 173 ? -8.527 11.834 13.569 1.00 94.44 173 LYS A O 1
ATOM 1425 N N . LYS A 1 174 ? -6.817 13.243 13.189 1.00 93.56 174 LYS A N 1
ATOM 1426 C CA . LYS A 1 174 ? -7.162 13.559 11.803 1.00 93.56 174 LYS A CA 1
ATOM 1427 C C . LYS A 1 174 ? -7.269 12.289 10.952 1.00 93.56 174 LYS A C 1
ATOM 1429 O O . LYS A 1 174 ? -8.287 12.093 10.303 1.00 93.56 174 LYS A O 1
ATOM 1434 N N . ILE A 1 175 ? -6.261 11.417 10.959 1.00 92.88 175 ILE A N 1
ATOM 1435 C CA . ILE A 1 175 ? -6.250 10.173 10.172 1.00 92.88 175 ILE A CA 1
ATOM 1436 C C . ILE A 1 175 ? -7.334 9.204 10.639 1.00 92.88 175 ILE A C 1
ATOM 1438 O O . ILE A 1 175 ? -8.069 8.674 9.809 1.00 92.88 175 ILE A O 1
ATOM 1442 N N . LYS A 1 176 ? -7.500 9.041 11.953 1.00 92.38 176 LYS A N 1
ATOM 1443 C CA . LYS A 1 176 ? -8.577 8.233 12.531 1.00 92.38 176 LYS A CA 1
ATOM 1444 C C . LYS A 1 176 ? -9.952 8.697 12.047 1.00 92.38 176 LYS A C 1
ATOM 1446 O O . LYS A 1 176 ? -10.770 7.868 11.658 1.00 92.38 176 LYS A O 1
ATOM 1451 N N . ASP A 1 177 ? -10.196 10.005 12.040 1.00 91.38 177 ASP A N 1
ATOM 1452 C CA . ASP A 1 177 ? -11.463 10.572 11.580 1.00 91.38 177 ASP A CA 1
ATOM 1453 C C . ASP A 1 177 ? -11.659 10.373 10.065 1.00 91.38 177 ASP A C 1
ATOM 1455 O O . ASP A 1 177 ? -12.777 10.090 9.641 1.00 91.38 177 ASP A O 1
ATOM 1459 N N . ARG A 1 178 ? -10.592 10.428 9.247 1.00 90.00 178 ARG A N 1
ATOM 1460 C CA . ARG A 1 178 ? -10.678 10.086 7.810 1.00 90.00 178 ARG A CA 1
ATOM 1461 C C . ARG A 1 178 ? -11.042 8.625 7.594 1.00 90.00 178 ARG A C 1
ATOM 1463 O O . ARG A 1 178 ? -11.976 8.355 6.853 1.00 90.00 178 ARG A O 1
ATOM 1470 N N . ILE A 1 179 ? -10.352 7.693 8.250 1.00 89.31 179 ILE A N 1
ATOM 1471 C CA . ILE A 1 179 ? -10.626 6.256 8.093 1.00 89.31 179 ILE A CA 1
ATOM 1472 C C . ILE A 1 179 ? -12.089 5.949 8.439 1.00 89.31 179 ILE A C 1
ATOM 1474 O O . ILE A 1 179 ? -12.748 5.218 7.708 1.00 89.31 179 ILE A O 1
ATOM 1478 N N . LYS A 1 180 ? -12.630 6.578 9.491 1.00 86.31 180 LYS A N 1
ATOM 1479 C CA . LYS A 1 180 ? -14.051 6.460 9.853 1.00 86.31 180 LYS A CA 1
ATOM 1480 C C . LYS A 1 180 ? -15.019 6.994 8.796 1.00 86.31 180 LYS A C 1
ATOM 1482 O O . LYS A 1 180 ? -16.134 6.503 8.704 1.00 86.31 180 LYS A O 1
ATOM 1487 N N . GLN A 1 181 ? -14.634 8.025 8.048 1.00 83.69 181 GLN A N 1
ATOM 1488 C CA . GLN A 1 181 ? -15.472 8.595 6.988 1.00 83.69 181 GLN A CA 1
ATOM 1489 C C . GLN A 1 181 ? -15.435 7.757 5.708 1.00 83.69 181 GLN A C 1
ATOM 1491 O O . GLN A 1 181 ? -16.452 7.652 5.022 1.00 83.69 181 GLN A O 1
ATOM 1496 N N . LEU A 1 182 ? -14.257 7.217 5.387 1.00 77.44 182 LEU A N 1
ATOM 1497 C CA . LEU A 1 182 ? -13.993 6.482 4.153 1.00 77.44 182 LEU A CA 1
ATOM 1498 C C . LEU A 1 182 ? -14.497 5.045 4.225 1.00 77.44 182 LEU A C 1
ATOM 1500 O O . LEU A 1 182 ? -15.006 4.546 3.236 1.00 77.44 182 LEU A O 1
ATOM 1504 N N . ASN A 1 183 ? -14.381 4.400 5.385 1.00 68.75 183 ASN A N 1
ATOM 1505 C CA . ASN A 1 183 ? -14.797 3.018 5.533 1.00 68.75 183 ASN A CA 1
ATOM 1506 C C . ASN A 1 183 ? -16.257 2.935 5.995 1.00 68.75 183 ASN A C 1
ATOM 1508 O O . ASN A 1 183 ? -16.610 3.388 7.091 1.00 68.75 183 ASN A O 1
ATOM 1512 N N . THR A 1 184 ? -17.092 2.302 5.172 1.00 63.12 184 THR A N 1
ATOM 1513 C CA . THR A 1 184 ? -18.483 1.956 5.506 1.00 63.12 184 THR A CA 1
ATOM 1514 C C . THR A 1 184 ? -18.627 1.148 6.797 1.00 63.12 184 THR A C 1
ATOM 1516 O O . THR A 1 184 ? -19.664 1.244 7.438 1.00 63.12 184 THR A O 1
ATOM 1519 N N . PHE A 1 185 ? -17.577 0.459 7.250 1.00 55.94 185 PHE A N 1
ATOM 1520 C CA . PHE A 1 185 ? -17.466 -0.201 8.559 1.00 55.94 185 PHE A CA 1
ATOM 1521 C C . PHE A 1 185 ? -17.957 0.634 9.753 1.00 55.94 185 PHE A C 1
ATOM 1523 O O . PHE A 1 185 ? -18.418 0.074 10.745 1.00 55.94 185 PHE A O 1
ATOM 1530 N N . TYR A 1 186 ? -17.802 1.960 9.703 1.00 49.66 186 TYR A N 1
ATOM 1531 C CA . TYR A 1 186 ? -18.183 2.869 10.791 1.00 49.66 186 TYR A CA 1
ATOM 1532 C C . TYR A 1 186 ? -19.508 3.612 10.553 1.00 49.66 186 TYR A C 1
ATOM 1534 O O . TYR A 1 186 ? -19.866 4.450 11.387 1.00 49.66 186 TYR A O 1
ATOM 1542 N N . LYS A 1 187 ? -20.196 3.357 9.432 1.00 49.25 187 LYS A N 1
ATOM 1543 C CA . LYS A 1 187 ? -21.536 3.886 9.139 1.00 49.25 187 LYS A CA 1
ATOM 1544 C C . LYS A 1 187 ? -22.600 2.914 9.632 1.00 49.25 187 LYS A C 1
ATOM 1546 O O . LYS A 1 187 ? -23.588 3.418 10.205 1.00 49.25 187 LYS A O 1
#

Sequence (187 aa):
MFCYFTFEDKEIDPLHKTLYLPKEHNIISWNYDNQLEIAFKEYNNGSVTGTINDKLHINKPYSDIRSHVYKVNGFCSMYNSANDVELSFKTQLDLLIKGSDVPQSSIYFAWDTTKPNYFGGINKIMERTNILVVIGYSFPNFNRDIDCDILDKLTILTCKEIVIQVPTKYEFKKIKDRIKQLNTFYK

Radius of gyration: 18.55 Å; chains: 1; bounding box: 46×36×48 Å

pLDDT: mean 78.52, std 18.3, range [21.94, 96.69]